Protein AF-A0A2I0N5R0-F1 (afdb_monomer)

Mean predicted aligned error: 13.6 Å

Solvent-accessible surface area (backbone atoms only — not comparable to full-atom values): 13114 Å² total; per-residue (Å²): 136,54,75,65,57,56,53,51,57,36,42,77,71,69,76,55,86,79,87,78,72,86,78,64,74,70,72,50,60,61,58,54,46,52,52,50,52,50,51,50,51,48,46,53,54,60,73,64,60,60,78,65,65,56,51,52,52,53,51,45,54,51,43,62,73,72,68,67,90,77,84,62,69,66,65,53,46,54,54,49,51,48,56,63,46,44,42,56,53,52,48,52,50,51,49,53,52,47,53,75,78,37,59,76,81,46,42,60,46,50,52,49,50,45,50,46,33,70,73,33,63,64,12,68,61,52,66,77,56,41,51,82,61,74,43,53,72,67,60,51,40,53,43,50,44,49,50,37,47,41,40,19,52,40,47,54,69,39,43,72,58,51,52,64,36,76,77,56,13,54,54,49,52,52,49,25,52,55,41,47,55,52,37,67,76,39,60,71,55,57,73,41,46,60,60,48,33,17,55,57,22,29,46,85,51,72,23,58,37,27,47,56,35,34,49,49,31,50,40,68,62,46,52,60,62,62,28,43,49,26,34,48,52,8,36,62,7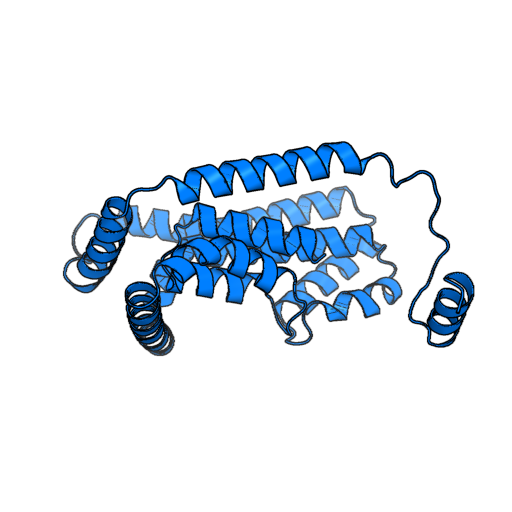6,46,96

Foldseek 3Di:
DDPVVVVVVCVVVVNDDDDDDPPPVPPCPVVVVVLVVVVVVVLVVVVPDDPVVLVVLVVVVVCLVPPNPDDDPPVVVVVLVCLLCVLVVVVVVVLVVCCVVDDVQVSVLLVVLLVCCAPFLQHPCSLVVSVVSVDDNVSNLVSLLSSLLSLLSNCLSCVSVQLVPVPRVVVLVVLLVVLVVVCVVPVVVLSCLLVVLLQQLLDRRGHSSSNVSSSSCVSNPHHSVSSSSSNSNSSNNND

Secondary structure (DSSP, 8-state):
--HHHHHHHHHHTT-------TTSTTSHHHHHHHHHHHHHHHHHHHHT--HHHHHHHHHHHHHHHHS-S-S-HHHHHHHHHHHHHHHHHHHHHHHHHHHHHS-HHHHHHHHHHHHHHHH-TTGGGHHHHGGGGT--HHHHHHHHHHHHHHHHHHHHHHHHHHHHSHHHHHHHHHHHHHHHHHHHH-HHHHHHHHHHHHHHHHS--SS-HHHHHHHHHHHTT--HHHHHHHHHHHHHHT-

Structure (mmCIF, N/CA/C/O backbone):
data_AF-A0A2I0N5R0-F1
#
_entry.id   AF-A0A2I0N5R0-F1
#
loop_
_atom_site.group_PDB
_atom_site.id
_atom_site.type_symbol
_atom_site.label_atom_id
_atom_site.label_alt_id
_atom_site.label_comp_id
_atom_site.label_asym_id
_atom_site.label_entity_id
_atom_site.label_seq_id
_atom_site.pdbx_PDB_ins_code
_atom_site.Cartn_x
_atom_site.Cartn_y
_atom_site.Cartn_z
_atom_site.occupancy
_atom_site.B_iso_or_equiv
_atom_site.auth_seq_id
_atom_site.auth_comp_id
_atom_site.auth_asym_id
_atom_site.auth_atom_id
_atom_site.pdbx_PDB_model_num
ATOM 1 N N . MET A 1 1 ? 30.026 27.612 4.209 1.00 46.75 1 MET A N 1
ATOM 2 C CA . MET A 1 1 ? 30.044 26.365 3.418 1.00 46.75 1 MET A CA 1
ATOM 3 C C . MET A 1 1 ? 29.019 26.528 2.311 1.00 46.75 1 MET A C 1
ATOM 5 O O . MET A 1 1 ? 27.846 26.703 2.617 1.00 46.75 1 MET A O 1
ATOM 9 N N . SER A 1 2 ? 29.471 26.662 1.066 1.00 44.62 2 SER A N 1
ATOM 10 C CA . SER A 1 2 ? 28.615 26.980 -0.080 1.00 44.62 2 SER A CA 1
ATOM 11 C C . SER A 1 2 ? 27.871 25.728 -0.546 1.00 44.62 2 SER A C 1
ATOM 13 O O . SER A 1 2 ? 28.387 24.620 -0.432 1.00 44.62 2 SER A O 1
ATOM 15 N N . VAL A 1 3 ? 26.673 25.885 -1.114 1.00 47.25 3 VAL A N 1
ATOM 16 C CA . VAL A 1 3 ? 25.871 24.778 -1.684 1.00 47.25 3 VAL A CA 1
ATOM 17 C C . VAL A 1 3 ? 26.681 23.957 -2.702 1.00 47.25 3 VAL A C 1
ATOM 19 O O . VAL A 1 3 ? 26.500 22.747 -2.824 1.00 47.25 3 VAL A O 1
ATOM 22 N N . LYS A 1 4 ? 27.641 24.599 -3.379 1.00 51.53 4 LYS A N 1
ATOM 23 C CA . LYS A 1 4 ? 28.563 23.952 -4.322 1.00 51.53 4 LYS A CA 1
ATOM 24 C C . LYS A 1 4 ? 29.555 23.003 -3.637 1.00 51.53 4 LYS A C 1
ATOM 26 O O . LYS A 1 4 ? 29.856 21.954 -4.196 1.00 51.53 4 LYS A O 1
ATOM 31 N N . ASP A 1 5 ? 29.984 23.319 -2.418 1.00 47.84 5 ASP A N 1
ATOM 32 C CA . ASP A 1 5 ? 30.935 22.503 -1.652 1.00 47.84 5 ASP A CA 1
ATOM 33 C C . ASP A 1 5 ? 30.258 21.223 -1.141 1.00 47.84 5 ASP A C 1
ATOM 35 O O . ASP A 1 5 ? 30.839 20.141 -1.171 1.00 47.84 5 ASP A O 1
ATOM 39 N N . VAL A 1 6 ? 28.984 21.334 -0.744 1.00 51.38 6 VAL A N 1
ATOM 40 C CA . VAL A 1 6 ? 28.149 20.192 -0.337 1.00 51.38 6 VAL A CA 1
ATOM 41 C C . VAL A 1 6 ? 27.839 19.293 -1.537 1.00 51.38 6 VAL A C 1
ATOM 43 O O . VAL A 1 6 ? 27.939 18.074 -1.437 1.00 51.38 6 VAL A O 1
ATOM 46 N N . SER A 1 7 ? 27.530 19.883 -2.696 1.00 44.69 7 SER A N 1
ATOM 47 C CA . SER A 1 7 ? 27.287 19.135 -3.936 1.00 44.69 7 SER A CA 1
ATOM 48 C C . SER A 1 7 ? 28.525 18.362 -4.408 1.00 44.69 7 SER A C 1
ATOM 50 O O . SER A 1 7 ? 28.392 17.226 -4.857 1.00 44.69 7 SER A O 1
ATOM 52 N N . ALA A 1 8 ? 29.721 18.946 -4.293 1.00 51.84 8 ALA A N 1
ATOM 53 C CA . ALA A 1 8 ? 30.974 18.293 -4.670 1.00 51.84 8 ALA A CA 1
ATOM 54 C C . ALA A 1 8 ? 31.349 17.150 -3.707 1.00 51.84 8 ALA A C 1
ATOM 56 O O . ALA A 1 8 ? 31.806 16.094 -4.144 1.00 51.84 8 ALA A O 1
ATOM 57 N N . ALA A 1 9 ? 31.090 17.324 -2.407 1.00 53.59 9 ALA A N 1
ATOM 58 C CA . ALA A 1 9 ? 31.295 16.284 -1.398 1.00 53.59 9 ALA A CA 1
ATOM 59 C C . ALA A 1 9 ? 30.323 15.098 -1.550 1.00 53.59 9 ALA A C 1
ATOM 61 O O . ALA A 1 9 ? 30.673 13.963 -1.245 1.00 53.59 9 ALA A O 1
ATOM 62 N N . LEU A 1 10 ? 29.107 15.335 -2.047 1.00 43.66 10 LEU A N 1
ATOM 63 C CA . LEU A 1 10 ? 28.133 14.273 -2.316 1.00 43.66 10 LEU A CA 1
ATOM 64 C C . LEU A 1 10 ? 28.435 13.513 -3.619 1.00 43.66 10 LEU A C 1
ATOM 66 O O . LEU A 1 10 ? 28.165 12.314 -3.707 1.00 43.66 10 LEU A O 1
ATOM 70 N N . GLN A 1 11 ? 29.050 14.172 -4.606 1.00 56.62 11 GLN A N 1
ATOM 71 C CA . GLN A 1 11 ? 29.525 13.525 -5.835 1.00 56.62 11 GLN A CA 1
ATOM 72 C C . GLN A 1 11 ? 30.730 12.607 -5.588 1.00 56.62 11 GLN A C 1
ATOM 74 O O . GLN A 1 11 ? 30.793 11.526 -6.169 1.00 56.62 11 GLN A O 1
ATOM 79 N N . SER A 1 12 ? 31.654 12.978 -4.693 1.00 47.16 12 SER A N 1
ATOM 80 C CA . SER A 1 12 ? 32.839 12.156 -4.389 1.00 47.16 12 SER A CA 1
ATOM 81 C C . SER A 1 12 ? 32.522 10.865 -3.623 1.00 47.16 12 SER A C 1
ATOM 83 O O . SER A 1 12 ? 33.303 9.918 -3.672 1.00 47.16 12 SER A O 1
ATOM 85 N N . VAL A 1 13 ? 31.361 10.801 -2.964 1.00 55.53 13 VAL A N 1
ATOM 86 C CA . VAL A 1 13 ? 30.853 9.614 -2.247 1.00 55.53 13 VAL A CA 1
ATOM 87 C C . VAL A 1 13 ? 29.894 8.787 -3.128 1.00 55.53 13 VAL A C 1
ATOM 89 O O . VAL A 1 13 ? 29.333 7.790 -2.686 1.00 55.53 13 VAL A O 1
ATOM 92 N N . GLY A 1 14 ? 29.709 9.168 -4.400 1.00 37.62 14 GLY A N 1
ATOM 93 C CA . GLY A 1 14 ? 28.867 8.436 -5.354 1.00 37.62 14 GLY A CA 1
ATOM 94 C C . GLY A 1 14 ? 27.359 8.564 -5.103 1.00 37.62 14 GLY A C 1
ATOM 95 O O . GLY A 1 14 ? 26.588 7.768 -5.631 1.00 37.62 14 GLY A O 1
ATOM 96 N N . LEU A 1 15 ? 26.923 9.557 -4.315 1.00 42.09 15 LEU A N 1
ATOM 97 C CA . LEU A 1 15 ? 25.515 9.755 -3.941 1.00 42.09 15 LEU A CA 1
ATOM 98 C C . LEU A 1 15 ? 24.698 10.563 -4.965 1.00 42.09 15 LEU A C 1
ATOM 100 O O . LEU A 1 15 ? 23.486 10.682 -4.806 1.00 42.09 15 LEU A O 1
ATOM 104 N N . LEU A 1 16 ? 25.319 11.094 -6.023 1.00 34.62 16 LEU A N 1
ATOM 105 C CA . LEU A 1 16 ? 24.621 11.777 -7.117 1.00 34.62 16 LEU A CA 1
ATOM 106 C C . LEU A 1 16 ? 25.262 11.449 -8.474 1.00 34.62 16 LEU A C 1
ATOM 108 O O . LEU A 1 16 ? 26.344 11.966 -8.764 1.00 34.62 16 LEU A O 1
ATOM 112 N N . PRO A 1 17 ? 24.603 10.674 -9.353 1.00 42.06 17 PRO A N 1
ATOM 113 C CA . PRO A 1 17 ? 24.862 10.763 -10.773 1.00 42.06 17 PRO A CA 1
ATOM 114 C C . PRO A 1 17 ? 23.957 11.853 -11.371 1.00 42.06 17 PRO A C 1
ATOM 116 O O . PRO A 1 17 ? 22.761 11.908 -11.103 1.00 42.06 17 PRO A O 1
ATOM 119 N N . PHE A 1 18 ? 24.540 12.656 -12.257 1.00 42.84 18 PHE A N 1
ATOM 120 C CA . PHE A 1 18 ? 23.881 13.464 -13.289 1.00 42.84 18 PHE A CA 1
ATOM 121 C C . PHE A 1 18 ? 23.555 14.950 -13.043 1.00 42.84 18 PHE A C 1
ATOM 123 O O . PHE A 1 18 ? 22.913 15.365 -12.081 1.00 42.84 18 PHE A O 1
ATOM 130 N N . HIS A 1 19 ? 23.980 15.738 -14.039 1.00 42.50 19 HIS A N 1
ATOM 131 C CA . HIS A 1 19 ? 23.547 17.097 -14.344 1.00 42.50 19 HIS A CA 1
ATOM 132 C C . HIS A 1 19 ? 22.030 17.124 -14.579 1.00 42.50 19 HIS A C 1
ATOM 134 O O . HIS A 1 19 ? 21.540 16.550 -15.548 1.00 42.50 19 HIS A O 1
ATOM 140 N N . ALA A 1 20 ? 21.290 17.819 -13.718 1.00 36.34 20 ALA A N 1
ATOM 141 C CA . ALA A 1 20 ? 19.894 18.146 -13.975 1.00 36.34 20 ALA A CA 1
ATOM 142 C C . ALA A 1 20 ? 19.801 19.173 -15.118 1.00 36.34 20 ALA A C 1
ATOM 144 O O . ALA A 1 20 ? 20.361 20.268 -15.017 1.00 36.34 20 ALA A O 1
ATOM 145 N N . GLU A 1 21 ? 19.089 18.836 -16.197 1.00 35.25 21 GLU A N 1
ATOM 146 C CA . GLU A 1 21 ? 18.687 19.819 -17.204 1.00 35.25 21 GLU A CA 1
ATOM 147 C C . GLU A 1 21 ? 17.733 20.856 -16.573 1.00 35.25 21 GLU A C 1
ATOM 149 O O . GLU A 1 21 ? 16.712 20.483 -15.985 1.00 35.25 21 GLU A O 1
ATOM 154 N N . PRO A 1 22 ? 18.013 22.165 -16.705 1.00 42.44 22 PRO A N 1
ATOM 155 C CA . PRO A 1 22 ? 17.289 23.224 -15.995 1.00 42.44 22 PRO A CA 1
ATOM 156 C C . PRO A 1 22 ? 15.850 23.474 -16.488 1.00 42.44 22 PRO A C 1
ATOM 158 O O . PRO A 1 22 ? 15.124 24.256 -15.874 1.00 42.44 22 PRO A O 1
ATOM 161 N N . ASN A 1 23 ? 15.399 22.810 -17.558 1.00 40.25 23 ASN A N 1
ATOM 162 C CA . ASN A 1 23 ? 14.129 23.130 -18.223 1.00 40.25 23 ASN A CA 1
ATOM 163 C C . ASN A 1 23 ? 12.927 22.266 -17.792 1.00 40.25 23 ASN A C 1
ATOM 165 O O . ASN A 1 23 ? 11.802 22.550 -18.195 1.00 40.25 23 ASN A O 1
ATOM 169 N N . VAL A 1 24 ? 13.112 21.245 -16.947 1.00 43.91 24 VAL A N 1
ATOM 170 C CA . VAL A 1 24 ? 12.033 20.286 -16.606 1.00 43.91 24 VAL A CA 1
ATOM 171 C C . VAL A 1 24 ? 11.286 20.655 -15.310 1.00 43.91 24 VAL A C 1
ATOM 173 O O . VAL A 1 24 ? 10.188 20.162 -15.046 1.00 43.91 24 VAL A O 1
ATOM 176 N N . ALA A 1 25 ? 11.814 21.609 -14.534 1.00 38.47 25 ALA A N 1
ATOM 177 C CA . ALA A 1 25 ? 11.209 22.088 -13.285 1.00 38.47 25 ALA A CA 1
ATOM 178 C C . ALA A 1 25 ? 9.850 22.803 -13.469 1.00 38.47 25 ALA A C 1
ATOM 180 O O . ALA A 1 25 ? 9.108 22.979 -12.504 1.00 38.47 25 ALA A O 1
ATOM 181 N N . TYR A 1 26 ? 9.488 23.189 -14.696 1.00 39.25 26 TYR A N 1
ATOM 182 C CA . TYR A 1 26 ? 8.299 24.006 -14.956 1.00 39.25 26 TYR A CA 1
ATOM 183 C C . TYR A 1 26 ? 7.024 23.210 -15.275 1.00 39.25 26 TYR A C 1
ATOM 185 O O . TYR A 1 26 ? 5.932 23.770 -15.186 1.00 39.25 26 TYR A O 1
ATOM 193 N N . PHE A 1 27 ? 7.114 21.911 -15.588 1.00 38.53 27 PHE A N 1
ATOM 194 C CA . PHE A 1 27 ? 5.936 21.141 -16.020 1.00 38.53 27 PHE A CA 1
ATOM 195 C C . PHE A 1 27 ? 5.085 20.594 -14.856 1.00 38.53 27 PHE A C 1
ATOM 197 O O . PHE A 1 27 ? 3.875 20.432 -14.995 1.00 38.53 27 PHE A O 1
ATOM 204 N N . TRP A 1 28 ? 5.681 20.369 -13.678 1.00 36.44 28 TRP A N 1
ATOM 205 C CA . TRP A 1 28 ? 5.004 19.749 -12.524 1.00 36.44 28 TRP A CA 1
ATOM 206 C C . TRP A 1 28 ? 4.488 20.735 -11.466 1.00 36.44 28 TRP A C 1
ATOM 208 O O . TRP A 1 28 ? 3.705 20.348 -10.597 1.00 36.44 28 TRP A O 1
ATOM 218 N N . TRP A 1 29 ? 4.838 22.021 -11.559 1.00 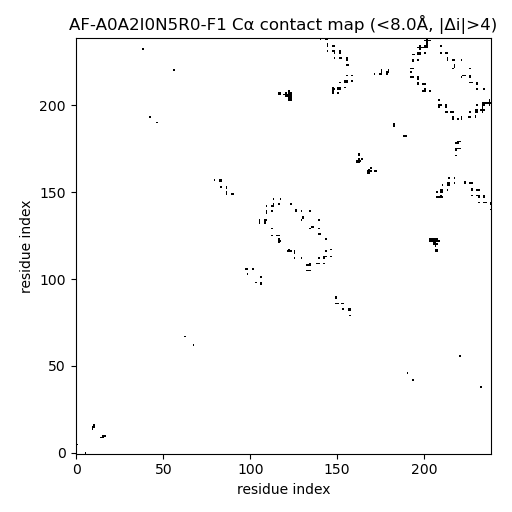38.16 29 TRP A N 1
ATOM 219 C CA . TRP A 1 29 ? 4.312 23.056 -10.660 1.00 38.16 29 TRP A CA 1
ATOM 220 C C . TRP A 1 29 ? 2.770 23.187 -10.667 1.00 38.16 29 TRP A C 1
ATOM 222 O O . TRP A 1 29 ? 2.193 23.363 -9.590 1.00 38.16 29 TRP A O 1
ATOM 232 N N . PRO A 1 30 ? 2.058 23.056 -11.810 1.00 39.81 30 PRO A N 1
ATOM 233 C CA . PRO A 1 30 ? 0.599 23.132 -11.828 1.00 39.81 30 PRO A CA 1
ATOM 234 C C . PRO A 1 30 ? -0.072 21.834 -11.352 1.00 39.81 30 PRO A C 1
ATOM 236 O O . PRO A 1 30 ? -0.995 21.896 -10.544 1.00 39.81 30 PRO A O 1
ATOM 239 N N . LEU A 1 31 ? 0.400 20.658 -11.787 1.00 39.62 31 LEU A N 1
ATOM 240 C CA . LEU A 1 31 ? -0.205 19.360 -11.439 1.00 39.62 31 LEU A CA 1
ATOM 241 C C . LEU A 1 31 ? 0.035 18.974 -9.974 1.00 39.62 31 LEU A C 1
ATOM 243 O O . LEU A 1 31 ? -0.892 18.521 -9.302 1.00 39.62 31 LEU A O 1
ATOM 247 N N . GLY A 1 32 ? 1.236 19.240 -9.448 1.00 38.69 32 GLY A N 1
ATOM 248 C CA . GLY A 1 32 ? 1.547 19.069 -8.029 1.00 38.69 32 GLY A CA 1
ATOM 249 C C . GLY A 1 32 ? 0.725 20.004 -7.140 1.00 38.69 32 GLY A C 1
ATOM 250 O O . GLY A 1 32 ? 0.255 19.585 -6.087 1.00 38.69 32 GLY A O 1
ATOM 251 N N . ARG A 1 33 ? 0.451 21.241 -7.588 1.00 39.41 33 ARG A N 1
ATOM 252 C CA . ARG A 1 33 ? -0.472 22.156 -6.898 1.00 39.41 33 ARG A CA 1
ATOM 253 C C . ARG A 1 33 ? -1.909 21.656 -6.947 1.00 39.41 33 ARG A C 1
ATOM 255 O O . ARG A 1 33 ? -2.547 21.640 -5.906 1.00 39.41 33 ARG A O 1
ATOM 262 N N . ILE A 1 34 ? -2.422 21.233 -8.101 1.00 43.94 34 ILE A N 1
ATOM 263 C CA . ILE A 1 34 ? -3.797 20.721 -8.214 1.00 43.94 34 ILE A CA 1
ATOM 264 C C . ILE A 1 34 ? -3.984 19.512 -7.291 1.00 43.94 34 ILE A C 1
ATOM 266 O O . ILE A 1 34 ? -4.934 19.483 -6.517 1.00 43.94 34 ILE A O 1
ATOM 270 N N . LEU A 1 35 ? -3.042 18.566 -7.277 1.00 39.34 35 LEU A N 1
ATOM 271 C CA . LEU A 1 35 ? -3.108 17.402 -6.392 1.00 39.34 35 LEU A CA 1
ATOM 272 C C . LEU A 1 35 ? -2.924 17.767 -4.915 1.00 39.34 35 LEU A C 1
ATOM 274 O O . LEU A 1 35 ? -3.696 17.293 -4.088 1.00 39.34 35 LEU A O 1
ATOM 278 N N . PHE A 1 36 ? -2.006 18.675 -4.580 1.00 37.75 36 PHE A N 1
ATOM 279 C CA . PHE A 1 36 ? -1.859 19.202 -3.222 1.00 37.75 36 PHE A CA 1
ATOM 280 C C . PHE A 1 36 ? -3.140 19.897 -2.741 1.00 37.75 36 PHE A C 1
ATOM 282 O O . PHE A 1 36 ? -3.599 19.611 -1.643 1.00 37.75 36 PHE A O 1
ATOM 289 N N . TRP A 1 37 ? -3.777 20.732 -3.570 1.00 34.81 37 TRP A N 1
ATOM 290 C CA . TRP A 1 37 ? -5.042 21.406 -3.258 1.00 34.81 37 TRP A CA 1
ATOM 291 C C . TRP A 1 37 ? -6.234 20.443 -3.218 1.00 34.81 37 TRP A C 1
ATOM 293 O O . TRP A 1 37 ? -7.107 20.614 -2.373 1.00 34.81 37 TRP A O 1
ATOM 303 N N . THR A 1 38 ? -6.266 19.397 -4.051 1.00 45.47 38 THR A N 1
ATOM 304 C CA . THR A 1 38 ? -7.288 18.337 -3.947 1.00 45.47 38 THR A CA 1
ATOM 305 C C . THR A 1 38 ? -7.089 17.481 -2.700 1.00 45.47 38 THR A C 1
ATOM 307 O O . THR A 1 38 ? -8.071 17.186 -2.032 1.00 45.47 38 THR A O 1
ATOM 310 N N . ALA A 1 39 ? -5.849 17.167 -2.311 1.00 38.81 39 ALA A N 1
ATOM 311 C CA . ALA A 1 39 ? -5.520 16.496 -1.056 1.00 38.81 39 ALA A CA 1
ATOM 312 C C . ALA A 1 39 ? -5.854 17.375 0.157 1.00 38.81 39 ALA A C 1
ATOM 314 O O . ALA A 1 39 ? -6.372 16.867 1.145 1.00 38.81 39 ALA A O 1
ATOM 315 N N . LEU A 1 40 ? -5.641 18.693 0.074 1.00 42.72 40 LEU A N 1
ATOM 316 C CA . LEU A 1 40 ? -6.024 19.658 1.110 1.00 42.72 40 LEU A CA 1
ATOM 317 C C . LE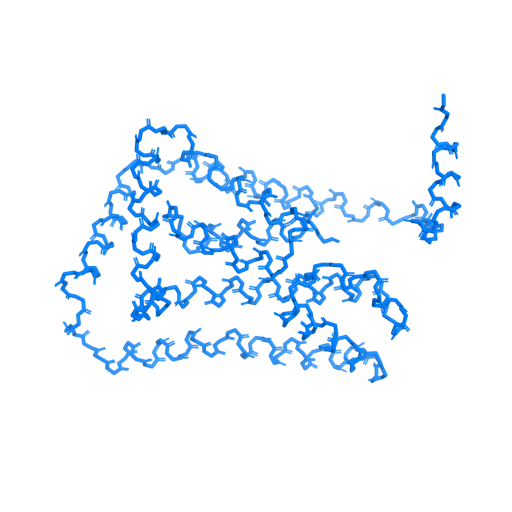U A 1 40 ? -7.550 19.834 1.194 1.00 42.72 40 LEU A C 1
ATOM 319 O O . LEU A 1 40 ? -8.096 19.933 2.291 1.00 42.72 40 LEU A O 1
ATOM 323 N N . GLY A 1 41 ? -8.246 19.802 0.055 1.00 43.34 41 GLY A N 1
ATOM 324 C CA . GLY A 1 41 ? -9.707 19.784 -0.030 1.00 43.34 41 GLY A CA 1
ATOM 325 C C . GLY A 1 41 ? -10.316 18.482 0.499 1.00 43.34 41 GLY A C 1
ATOM 326 O O . GLY A 1 41 ? -11.325 18.515 1.198 1.00 43.34 41 GLY A O 1
ATOM 327 N N . PHE A 1 42 ? -9.670 17.338 0.253 1.00 44.34 42 PHE A N 1
ATOM 328 C CA . PHE A 1 42 ? -10.068 16.0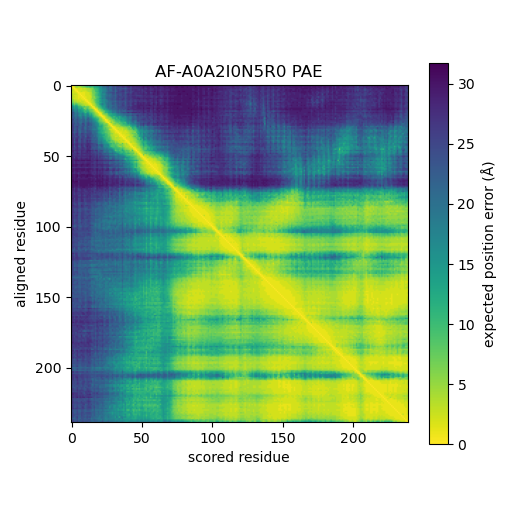41 0.806 1.00 44.34 42 PHE A CA 1
ATOM 329 C C . PHE A 1 42 ? -9.772 15.948 2.301 1.00 44.34 42 PHE A C 1
ATOM 331 O O . PHE A 1 42 ? -10.608 15.462 3.056 1.00 44.34 42 PHE A O 1
ATOM 338 N N . CYS A 1 43 ? -8.631 16.488 2.740 1.00 39.41 43 CYS A N 1
ATOM 339 C CA . CYS A 1 43 ? -8.343 16.754 4.141 1.00 39.41 43 CYS A CA 1
ATOM 340 C C . CYS A 1 43 ? -9.503 17.550 4.740 1.00 39.41 43 CYS A C 1
ATOM 342 O O . CYS A 1 43 ? -10.128 17.062 5.672 1.00 39.41 43 CYS A O 1
ATOM 344 N N . ALA A 1 44 ? -9.861 18.715 4.188 1.00 45.12 44 ALA A N 1
ATOM 345 C CA . ALA A 1 44 ? -10.961 19.546 4.691 1.00 45.12 44 ALA A CA 1
ATOM 346 C C . ALA A 1 44 ? -12.312 18.797 4.730 1.00 45.12 44 ALA A C 1
ATOM 348 O O . ALA A 1 44 ? -13.044 18.904 5.715 1.00 45.12 44 ALA A O 1
ATOM 349 N N . GLY A 1 45 ? -12.606 17.968 3.722 1.00 49.56 45 GLY A N 1
ATOM 350 C CA . GLY A 1 45 ? -13.779 17.089 3.688 1.00 49.56 45 GLY A CA 1
ATOM 351 C C . GLY A 1 45 ? -13.756 15.989 4.760 1.00 49.56 45 GLY A C 1
ATOM 352 O O . GLY A 1 45 ? -14.762 15.768 5.433 1.00 49.56 45 GLY A O 1
ATOM 353 N N . TYR A 1 46 ? -12.611 15.348 5.002 1.00 47.97 46 TYR A N 1
ATOM 354 C CA . TYR A 1 46 ? -12.427 14.363 6.075 1.00 47.97 46 TYR A CA 1
ATOM 355 C C . TYR A 1 46 ? -12.487 15.018 7.467 1.00 47.97 46 TYR A C 1
ATOM 357 O O . TYR A 1 46 ? -13.127 14.491 8.379 1.00 47.97 46 TYR A O 1
ATOM 365 N N . PHE A 1 47 ? -11.905 16.214 7.618 1.00 48.34 47 PHE A N 1
ATOM 366 C CA . PHE A 1 47 ? -11.989 17.050 8.822 1.00 48.34 47 PHE A CA 1
ATOM 367 C C . PHE A 1 47 ? -13.432 17.490 9.132 1.00 48.34 47 PHE A C 1
ATOM 369 O O . PHE A 1 47 ? -13.736 17.749 10.297 1.00 48.34 47 PHE A O 1
ATOM 376 N N . SER A 1 48 ? -14.323 17.528 8.132 1.00 48.31 48 SER A N 1
ATOM 377 C CA . SER A 1 48 ? -15.740 17.891 8.294 1.00 48.31 48 SER A CA 1
ATOM 378 C C . SER A 1 48 ? -16.657 16.733 8.712 1.00 48.31 48 SER A C 1
ATOM 380 O O . SER A 1 48 ? -17.819 16.975 9.040 1.00 48.31 48 SER A O 1
ATOM 382 N N . GLN A 1 49 ? -16.171 15.481 8.738 1.00 52.06 49 GLN A N 1
ATOM 383 C CA . GLN A 1 49 ? -17.032 14.342 9.062 1.00 52.06 49 GLN A CA 1
ATOM 384 C C . GLN A 1 49 ? -17.408 14.300 10.558 1.00 52.06 49 GLN A C 1
ATOM 386 O O . GLN A 1 49 ? -16.523 14.191 11.425 1.00 52.06 49 GLN A O 1
ATOM 391 N N . PRO A 1 50 ? -18.716 14.335 10.879 1.00 50.47 50 PRO A N 1
ATOM 392 C CA . PRO A 1 50 ? -19.187 14.350 12.254 1.00 50.47 50 PRO A CA 1
ATOM 393 C C . PRO A 1 50 ? -18.918 13.011 12.970 1.00 50.47 50 PRO A C 1
ATOM 395 O O . PRO A 1 50 ? -18.748 11.946 12.371 1.00 50.47 50 PRO A O 1
ATOM 398 N N . ALA A 1 51 ? -18.791 13.070 14.300 1.00 54.97 51 ALA A N 1
ATOM 399 C CA . ALA A 1 51 ? -18.355 11.946 15.140 1.00 54.97 51 ALA A CA 1
ATOM 400 C C . ALA A 1 51 ? -19.318 10.731 15.149 1.00 54.97 51 ALA A C 1
ATOM 402 O O . ALA A 1 51 ? -18.972 9.669 15.668 1.00 54.97 51 ALA A O 1
ATOM 403 N N . ASP A 1 52 ? -20.512 10.871 14.578 1.00 51.22 52 ASP A N 1
ATOM 404 C CA . ASP A 1 52 ? -21.569 9.865 14.431 1.00 51.22 52 ASP A CA 1
ATOM 405 C C . ASP A 1 52 ? -21.314 8.869 13.282 1.00 51.22 52 ASP A C 1
ATOM 407 O O . ASP A 1 52 ? -21.661 7.692 13.404 1.00 51.22 52 ASP A O 1
ATOM 411 N N . VAL A 1 53 ? -20.650 9.287 12.197 1.00 58.12 53 VAL A N 1
ATOM 412 C CA . VAL A 1 53 ? -20.269 8.399 11.077 1.00 58.12 53 VAL A CA 1
ATOM 413 C C . VAL A 1 53 ? -19.265 7.338 11.550 1.00 58.12 53 VAL A C 1
ATOM 415 O O . VAL A 1 53 ? -19.354 6.166 11.180 1.00 58.12 53 VAL A O 1
ATOM 418 N N . ARG A 1 54 ? -18.376 7.712 12.478 1.00 53.91 54 ARG A N 1
ATOM 419 C CA . ARG A 1 54 ? -17.397 6.806 13.101 1.00 53.91 54 ARG A CA 1
ATOM 420 C C . ARG A 1 54 ? -18.034 5.808 14.072 1.00 53.91 54 ARG A C 1
ATOM 422 O O . ARG A 1 54 ? -17.630 4.647 14.106 1.00 53.91 54 ARG A O 1
ATOM 429 N N . LYS A 1 55 ? -19.087 6.204 14.804 1.00 52.84 55 LYS A N 1
ATOM 430 C CA . LYS A 1 55 ? -19.880 5.262 15.621 1.00 52.84 55 LYS A CA 1
ATOM 431 C C . LYS A 1 55 ? -20.517 4.169 14.759 1.00 52.84 55 LYS A C 1
ATOM 433 O O . LYS A 1 55 ? -20.479 3.007 15.153 1.00 52.84 55 LYS A O 1
ATOM 438 N N . ARG A 1 56 ? -21.002 4.514 13.558 1.00 55.66 56 ARG A N 1
ATOM 439 C CA . ARG A 1 56 ? -21.553 3.546 12.592 1.00 55.66 56 ARG A CA 1
ATOM 440 C C . ARG A 1 56 ? -20.507 2.566 12.056 1.00 55.66 56 ARG A C 1
ATOM 442 O O . ARG A 1 56 ? -20.844 1.413 11.817 1.00 55.66 56 ARG A O 1
ATOM 449 N N . GLN A 1 57 ? -19.241 2.966 11.918 1.00 56.28 57 GLN A N 1
ATOM 450 C CA . GLN A 1 57 ? -18.155 2.040 11.557 1.00 56.28 57 GLN A CA 1
ATOM 451 C C . GLN A 1 57 ? -17.805 1.065 12.691 1.00 56.28 57 GLN A C 1
ATOM 453 O O . GLN A 1 57 ? -17.528 -0.102 12.428 1.00 56.28 57 GLN A O 1
ATOM 458 N N . ILE A 1 58 ? -17.866 1.509 13.950 1.00 51.38 58 ILE A N 1
ATOM 459 C CA . ILE A 1 58 ? -17.679 0.644 15.129 1.00 51.38 58 ILE A CA 1
ATOM 460 C C . ILE A 1 58 ? -18.841 -0.348 15.258 1.00 51.38 58 ILE A C 1
ATOM 462 O O . ILE A 1 58 ? -18.634 -1.528 15.537 1.00 51.38 58 ILE A O 1
ATOM 466 N N . GLU A 1 59 ? -20.068 0.111 15.019 1.00 55.84 59 GLU A N 1
ATOM 467 C CA . GLU A 1 59 ? -21.247 -0.750 14.933 1.00 55.84 59 GLU A CA 1
ATOM 468 C C . GLU A 1 59 ? -21.157 -1.733 13.767 1.00 55.84 59 GLU A C 1
ATOM 470 O O . GLU A 1 59 ? -21.525 -2.894 13.924 1.00 55.84 59 GLU A O 1
ATOM 475 N N . TRP A 1 60 ? -20.625 -1.300 12.621 1.00 57.81 60 TRP A N 1
ATOM 476 C CA . TRP A 1 60 ? -20.341 -2.169 11.484 1.00 57.81 60 TRP A CA 1
ATOM 477 C C . TRP A 1 60 ? -19.325 -3.246 11.866 1.00 57.81 60 TRP A C 1
ATOM 479 O O . TRP A 1 60 ? -19.643 -4.416 11.705 1.00 57.81 60 TRP A O 1
ATOM 489 N N . LEU A 1 61 ? -18.190 -2.891 12.483 1.00 54.94 61 LEU A N 1
ATOM 490 C CA . LEU A 1 61 ? -17.196 -3.856 12.970 1.00 54.94 61 LEU A CA 1
ATOM 491 C C . LEU A 1 61 ? -17.814 -4.857 13.955 1.00 54.94 61 LEU A C 1
ATOM 493 O O . LEU A 1 61 ? -17.618 -6.056 13.796 1.00 54.94 61 LEU A O 1
ATOM 497 N N . LYS A 1 62 ? -18.623 -4.395 14.920 1.00 52.25 62 LYS A N 1
ATOM 498 C CA . LYS A 1 62 ? -19.350 -5.272 15.857 1.00 52.25 62 LYS A CA 1
ATOM 499 C C . LYS A 1 62 ? -20.377 -6.170 15.154 1.00 52.25 62 LYS A C 1
ATOM 501 O O . LYS A 1 62 ? -20.519 -7.330 15.533 1.00 52.25 62 LYS A O 1
ATOM 506 N N . ARG A 1 63 ? -21.072 -5.673 14.123 1.00 50.03 63 ARG A N 1
ATOM 507 C CA . ARG A 1 63 ? -22.006 -6.466 13.303 1.00 50.03 63 ARG A CA 1
ATOM 508 C C . ARG A 1 63 ? -21.283 -7.535 12.486 1.00 50.03 63 ARG A C 1
ATOM 510 O O . ARG A 1 63 ? -21.806 -8.644 12.387 1.00 50.03 63 ARG A O 1
ATOM 517 N N . THR A 1 64 ? -20.088 -7.249 11.966 1.00 52.00 64 THR A N 1
ATOM 518 C CA . THR A 1 64 ? -19.242 -8.251 11.299 1.00 52.00 64 THR A CA 1
ATOM 519 C C . THR A 1 64 ? -18.766 -9.329 12.280 1.00 52.00 64 THR A C 1
ATOM 521 O O . THR A 1 64 ? -18.645 -10.483 11.884 1.00 52.00 64 THR A O 1
ATOM 524 N N . THR A 1 65 ? -18.568 -8.986 13.561 1.00 49.91 65 THR A N 1
ATOM 525 C CA . THR A 1 65 ? -18.162 -9.923 14.628 1.00 49.91 65 THR A CA 1
ATOM 526 C C . THR A 1 65 ? -19.286 -10.850 15.108 1.00 49.91 65 THR A C 1
ATOM 528 O O . THR A 1 65 ? -18.989 -11.962 15.531 1.00 49.91 65 THR A O 1
ATOM 531 N N . VAL A 1 66 ? -20.558 -10.421 15.078 1.00 45.31 66 VAL A N 1
ATOM 532 C CA . VAL A 1 66 ? -21.642 -11.139 15.787 1.00 45.31 66 VAL A CA 1
ATOM 533 C C . VAL A 1 66 ? -22.678 -11.804 14.869 1.00 45.31 66 VAL A C 1
ATOM 535 O O . VAL A 1 66 ? -23.176 -12.858 15.235 1.00 45.31 66 VAL A O 1
ATOM 538 N N . ASN A 1 67 ? -22.995 -11.274 13.677 1.00 42.75 67 ASN A N 1
ATOM 539 C CA . ASN A 1 67 ? -24.157 -11.762 12.897 1.00 42.75 67 ASN A CA 1
ATOM 540 C C . ASN A 1 67 ? -23.927 -11.907 11.374 1.00 42.75 67 ASN A C 1
ATOM 542 O O . ASN A 1 67 ? -24.874 -11.943 10.593 1.00 42.75 67 ASN A O 1
ATOM 546 N N . GLY A 1 68 ? -22.680 -11.976 10.907 1.00 45.72 68 GLY A N 1
ATOM 547 C CA . GLY A 1 68 ? -22.352 -11.739 9.494 1.00 45.72 68 GLY A CA 1
ATOM 548 C C . GLY A 1 68 ? -22.365 -12.916 8.507 1.00 45.72 68 GLY A C 1
ATOM 549 O O . GLY A 1 68 ? -22.000 -12.686 7.356 1.00 45.72 68 GLY A O 1
ATOM 550 N N . ILE A 1 69 ? -22.745 -14.145 8.884 1.00 52.22 69 ILE A N 1
ATOM 551 C CA . ILE A 1 69 ? -22.671 -15.327 7.988 1.00 52.22 69 ILE A CA 1
ATOM 552 C C . ILE A 1 69 ? -24.056 -15.937 7.733 1.00 52.22 69 ILE A C 1
ATOM 554 O O . ILE A 1 69 ? -24.249 -17.141 7.847 1.00 52.22 69 ILE A O 1
ATOM 558 N N . ARG A 1 70 ? -25.063 -15.133 7.384 1.00 52.72 70 ARG A N 1
ATOM 559 C CA . ARG A 1 70 ? -26.304 -15.674 6.806 1.00 52.72 70 ARG A CA 1
ATOM 560 C C . ARG A 1 70 ? -27.079 -14.585 6.075 1.00 52.72 70 ARG A C 1
ATOM 562 O O . ARG A 1 70 ? -27.804 -13.832 6.697 1.00 52.72 70 ARG A O 1
ATOM 569 N N . ASP A 1 71 ? -26.781 -14.421 4.785 1.00 51.72 71 ASP A N 1
ATOM 570 C CA . ASP A 1 71 ? -27.775 -14.211 3.715 1.00 51.72 71 ASP A CA 1
ATOM 571 C C . ASP A 1 71 ? -27.093 -13.722 2.427 1.00 51.72 71 ASP A C 1
ATOM 573 O O . ASP A 1 71 ? -26.333 -12.746 2.428 1.00 51.72 71 ASP A O 1
ATOM 577 N N . SER A 1 72 ? -27.359 -14.440 1.324 1.00 53.66 72 SER A N 1
ATOM 578 C CA . SER A 1 72 ? -26.763 -14.377 -0.034 1.00 53.66 72 SER A CA 1
ATOM 579 C C . SER A 1 72 ? -25.288 -14.819 -0.181 1.00 53.66 72 SER A C 1
ATOM 581 O O . SER A 1 72 ? -24.446 -14.095 -0.711 1.00 53.66 72 SER A O 1
ATOM 583 N N . GLN A 1 73 ? -24.970 -16.046 0.251 1.00 58.28 73 GLN A N 1
ATOM 584 C CA . GLN A 1 73 ? -23.625 -16.654 0.166 1.00 58.28 73 GLN A CA 1
ATOM 585 C C . GLN A 1 73 ? -23.012 -16.627 -1.253 1.00 58.28 73 GLN A C 1
ATOM 587 O O . GLN A 1 73 ? -21.867 -16.216 -1.412 1.00 58.28 73 GLN A O 1
ATOM 592 N N . HIS A 1 74 ? -23.766 -16.977 -2.302 1.00 54.91 74 HIS A N 1
ATOM 593 C CA . HIS A 1 74 ? -23.202 -17.099 -3.656 1.00 54.91 74 HIS A CA 1
ATOM 594 C C . HIS A 1 74 ? -22.868 -15.756 -4.326 1.00 54.91 74 HIS A C 1
ATOM 596 O O . HIS A 1 74 ? -21.785 -15.609 -4.884 1.00 54.91 74 HIS A O 1
ATOM 602 N N . ILE A 1 75 ? -23.746 -14.748 -4.252 1.00 61.94 75 ILE A N 1
ATOM 603 C CA . ILE A 1 75 ? -23.496 -13.431 -4.876 1.00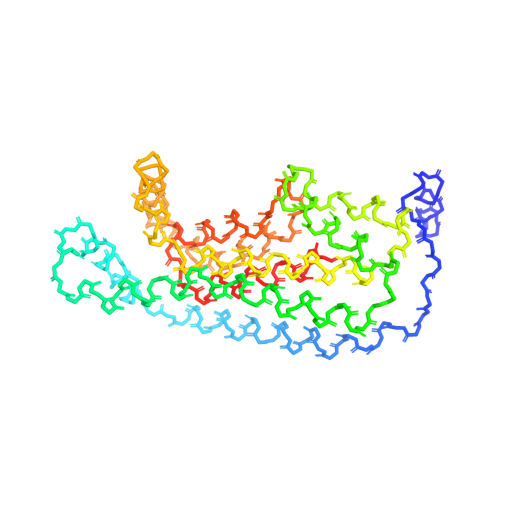 61.94 75 ILE A CA 1
ATOM 604 C C . ILE A 1 75 ? -22.343 -12.714 -4.160 1.00 61.94 75 ILE A C 1
ATOM 606 O O . ILE A 1 75 ? -21.462 -12.145 -4.804 1.00 61.94 75 ILE A O 1
ATOM 610 N N . LYS A 1 76 ? -22.297 -12.793 -2.824 1.00 67.62 76 LYS A N 1
ATOM 611 C CA . LYS A 1 76 ? -21.196 -12.231 -2.030 1.00 67.62 76 LYS A CA 1
ATOM 612 C C . LYS A 1 76 ? -19.872 -12.944 -2.303 1.00 67.62 76 LYS A C 1
ATOM 614 O O . LYS A 1 76 ? -18.848 -12.268 -2.364 1.00 67.62 76 LYS A O 1
ATOM 619 N N . PHE A 1 77 ? -19.896 -14.261 -2.519 1.00 71.94 77 PHE A N 1
ATOM 620 C CA . PHE A 1 77 ? -18.716 -15.029 -2.906 1.00 71.94 77 PHE A CA 1
ATOM 621 C C . PHE A 1 77 ? -18.155 -14.561 -4.251 1.00 71.94 77 PHE A C 1
ATOM 623 O O . PHE A 1 77 ? -16.990 -14.185 -4.309 1.00 71.94 77 PHE A O 1
ATOM 630 N N . TRP A 1 78 ? -18.977 -14.483 -5.304 1.00 71.00 78 TRP A N 1
ATOM 631 C CA . TRP A 1 78 ? -18.523 -14.028 -6.626 1.00 71.00 78 TRP A CA 1
ATOM 632 C C . TRP A 1 78 ? -18.037 -12.576 -6.625 1.00 71.00 78 TRP A C 1
ATOM 634 O O . TRP A 1 78 ? -17.026 -12.270 -7.249 1.00 71.00 78 TRP A O 1
ATOM 644 N N . ILE A 1 79 ? -18.697 -11.682 -5.881 1.00 74.12 79 ILE A N 1
ATOM 645 C CA . ILE A 1 79 ? -18.239 -10.293 -5.716 1.00 74.12 79 ILE A CA 1
ATOM 646 C C . ILE A 1 79 ? -16.912 -10.237 -4.945 1.00 74.12 79 ILE A C 1
ATOM 648 O O . ILE A 1 79 ? -16.046 -9.428 -5.274 1.00 74.12 79 ILE A O 1
ATOM 652 N N . GLY A 1 80 ? -16.747 -11.067 -3.913 1.00 74.62 80 GLY A N 1
ATOM 653 C CA . GLY A 1 80 ? -15.494 -11.188 -3.167 1.00 74.62 80 GLY A CA 1
ATOM 654 C C . GLY A 1 80 ? -14.362 -11.713 -4.046 1.00 74.62 80 GLY A C 1
ATOM 655 O O . GLY A 1 80 ? -13.281 -11.134 -4.062 1.00 74.62 80 GLY A O 1
ATOM 656 N N . LEU A 1 81 ? -14.646 -12.742 -4.844 1.00 77.81 81 LEU A N 1
ATOM 657 C CA . LEU A 1 81 ? -13.715 -13.331 -5.797 1.00 77.81 81 LEU A CA 1
ATOM 658 C C . LEU A 1 81 ? -13.303 -12.315 -6.868 1.00 77.81 81 LEU A C 1
ATOM 660 O O . LEU A 1 81 ? -12.116 -12.130 -7.112 1.00 77.81 81 LEU A O 1
ATOM 664 N N . ALA A 1 82 ? -14.266 -11.586 -7.439 1.00 77.81 82 ALA A N 1
ATOM 665 C CA . ALA A 1 82 ? -13.988 -10.513 -8.385 1.00 77.81 82 ALA A CA 1
ATOM 666 C C . ALA A 1 82 ? -13.061 -9.463 -7.759 1.00 77.81 82 ALA A C 1
ATOM 668 O O . ALA A 1 82 ? -11.995 -9.209 -8.299 1.00 77.81 82 ALA A O 1
ATOM 669 N N . LYS A 1 83 ? -13.392 -8.937 -6.570 1.00 79.69 83 LYS A N 1
ATOM 670 C CA . LYS A 1 83 ? -12.557 -7.953 -5.849 1.00 79.69 83 LYS A CA 1
ATOM 671 C C . LYS A 1 83 ? -11.150 -8.456 -5.528 1.00 79.69 83 LYS A C 1
ATOM 673 O O . LYS A 1 83 ? -10.219 -7.654 -5.505 1.00 79.69 83 LYS A O 1
ATOM 678 N N . PHE A 1 84 ? -10.997 -9.752 -5.277 1.00 84.38 84 PHE A N 1
ATOM 679 C CA . PHE A 1 84 ? -9.698 -10.375 -5.054 1.00 84.38 84 PHE A CA 1
ATOM 680 C C . PHE A 1 84 ? -8.860 -10.407 -6.335 1.00 84.38 84 PHE A C 1
ATOM 682 O O . PHE A 1 84 ? -7.681 -10.065 -6.297 1.00 84.38 84 PHE A O 1
ATOM 689 N N . PHE A 1 85 ? -9.467 -10.763 -7.471 1.00 85.56 85 PHE A N 1
ATOM 690 C CA . PHE A 1 85 ? -8.773 -10.847 -8.756 1.00 85.56 85 PHE A CA 1
ATOM 691 C C . PHE A 1 85 ? -8.598 -9.501 -9.467 1.00 85.56 85 PHE A C 1
ATOM 693 O O . PHE A 1 85 ? -7.691 -9.373 -10.288 1.00 85.56 85 PHE A O 1
ATOM 700 N N . THR A 1 86 ? -9.397 -8.479 -9.148 1.00 86.12 86 THR A N 1
ATOM 701 C CA . THR A 1 86 ? -9.332 -7.177 -9.829 1.00 86.12 86 THR A CA 1
ATOM 702 C C . THR A 1 86 ? -7.935 -6.538 -9.790 1.00 86.12 86 THR A C 1
ATOM 704 O O . THR A 1 86 ? -7.473 -6.122 -10.849 1.00 86.12 86 THR A O 1
ATOM 707 N N . PRO A 1 87 ? -7.205 -6.474 -8.658 1.00 86.50 87 PRO A N 1
ATOM 708 C CA . PRO A 1 87 ? -5.851 -5.917 -8.640 1.00 86.50 87 PRO A CA 1
ATOM 709 C C . PRO A 1 87 ? -4.883 -6.686 -9.547 1.00 86.50 87 PRO A C 1
ATOM 711 O O . PRO A 1 87 ? -4.066 -6.068 -10.217 1.00 86.50 87 PRO A O 1
ATOM 714 N N . PHE A 1 88 ? -5.014 -8.012 -9.651 1.00 87.00 88 PHE A N 1
ATOM 715 C CA . PHE A 1 88 ? -4.201 -8.816 -10.570 1.00 87.00 88 PHE A CA 1
ATOM 716 C C . PHE A 1 88 ? -4.570 -8.571 -12.033 1.00 87.00 88 PHE A C 1
ATOM 718 O O . PHE A 1 88 ? -3.686 -8.505 -12.880 1.00 87.00 88 PHE A O 1
ATOM 725 N N . ALA A 1 89 ? -5.856 -8.378 -12.334 1.00 88.00 89 ALA A N 1
ATOM 726 C CA . ALA A 1 89 ? -6.301 -7.999 -13.672 1.00 88.00 89 ALA A CA 1
ATOM 727 C C . ALA A 1 89 ? -5.771 -6.609 -14.068 1.00 88.00 89 ALA A C 1
ATOM 729 O O . ALA A 1 89 ? -5.281 -6.437 -15.182 1.00 88.00 89 ALA A O 1
ATOM 730 N N . ILE A 1 90 ? -5.798 -5.638 -13.145 1.00 88.19 90 ILE A N 1
ATOM 731 C CA . ILE A 1 90 ? -5.205 -4.307 -13.355 1.00 88.19 90 ILE A CA 1
ATOM 732 C C . ILE A 1 90 ? -3.689 -4.429 -13.539 1.00 88.19 90 ILE A C 1
ATOM 734 O O . ILE A 1 90 ? -3.146 -3.820 -14.454 1.00 88.19 90 ILE A O 1
ATOM 738 N N . ALA A 1 91 ? -3.010 -5.239 -12.723 1.00 87.06 91 ALA A N 1
ATOM 739 C CA . ALA A 1 91 ? -1.575 -5.479 -12.840 1.00 87.06 91 ALA A CA 1
ATOM 740 C C . ALA A 1 91 ? -1.207 -6.094 -14.196 1.00 87.06 91 ALA A C 1
ATOM 742 O O . ALA A 1 91 ? -0.286 -5.618 -14.850 1.00 87.06 91 ALA A O 1
ATOM 743 N N . ALA A 1 92 ? -1.951 -7.108 -14.645 1.00 86.19 92 ALA A N 1
ATOM 744 C CA . ALA A 1 92 ? -1.754 -7.744 -15.944 1.00 86.19 92 ALA A CA 1
ATOM 745 C C . ALA A 1 92 ? -2.018 -6.769 -17.099 1.00 86.19 92 ALA A C 1
ATOM 747 O O . ALA A 1 92 ? -1.239 -6.717 -18.048 1.00 86.19 92 ALA A O 1
ATOM 748 N N . GLY A 1 93 ? -3.072 -5.954 -17.001 1.00 88.38 93 GLY A N 1
ATOM 749 C CA . GLY A 1 93 ? -3.365 -4.902 -17.974 1.00 88.38 93 GLY A CA 1
ATOM 750 C C . GLY A 1 93 ? -2.262 -3.845 -18.036 1.00 88.38 93 GLY A C 1
ATOM 751 O O . GLY A 1 93 ? -1.775 -3.528 -19.117 1.00 88.38 93 GLY A O 1
ATOM 752 N N . ALA A 1 94 ? -1.808 -3.348 -16.884 1.00 85.69 94 ALA A N 1
ATOM 753 C CA . ALA A 1 94 ? -0.720 -2.379 -16.795 1.00 85.69 94 ALA A CA 1
ATOM 754 C C . ALA A 1 94 ? 0.606 -2.960 -17.306 1.00 85.69 94 ALA A C 1
ATOM 756 O O . ALA A 1 94 ? 1.313 -2.291 -18.054 1.00 85.69 94 ALA A O 1
ATOM 757 N N . ALA A 1 95 ? 0.910 -4.220 -16.982 1.00 83.94 95 ALA A N 1
ATOM 758 C CA . ALA A 1 95 ? 2.066 -4.923 -17.521 1.00 83.94 95 ALA A CA 1
ATOM 759 C C . ALA A 1 95 ? 1.967 -5.057 -19.046 1.00 83.94 95 ALA A C 1
ATOM 761 O O . ALA A 1 95 ? 2.923 -4.726 -19.737 1.00 83.94 95 ALA A O 1
ATOM 762 N N . CYS A 1 96 ? 0.812 -5.455 -19.586 1.00 86.69 96 CYS A N 1
ATOM 763 C CA . CYS A 1 96 ? 0.597 -5.560 -21.030 1.00 86.69 96 CYS A CA 1
ATOM 764 C C . CYS A 1 96 ? 0.757 -4.207 -21.740 1.00 86.69 96 CYS A C 1
ATOM 766 O O . CYS A 1 96 ? 1.399 -4.135 -22.784 1.00 86.69 96 CYS A O 1
ATOM 768 N N . LEU A 1 97 ? 0.245 -3.122 -21.153 1.00 85.56 97 LEU A N 1
ATOM 769 C CA . LEU A 1 97 ? 0.458 -1.769 -21.668 1.00 85.56 97 LEU A CA 1
ATOM 770 C C . LEU A 1 97 ? 1.944 -1.399 -21.640 1.00 85.56 97 LEU A C 1
ATOM 772 O O . LEU A 1 97 ? 2.489 -0.992 -22.661 1.00 85.56 97 LEU A O 1
ATOM 776 N N . MET A 1 98 ? 2.630 -1.603 -20.512 1.00 82.94 98 MET A N 1
ATOM 777 C CA . MET A 1 98 ? 4.074 -1.365 -20.411 1.00 82.94 98 MET A CA 1
ATOM 778 C C . MET A 1 98 ? 4.852 -2.163 -21.461 1.00 82.94 98 MET A C 1
ATOM 780 O O . MET A 1 98 ? 5.771 -1.621 -22.061 1.00 82.94 98 MET A O 1
ATOM 784 N N . TRP A 1 99 ? 4.455 -3.404 -21.748 1.00 82.06 99 TRP A N 1
ATOM 785 C CA . TRP A 1 99 ? 5.073 -4.224 -22.791 1.00 82.06 99 TRP A CA 1
ATOM 786 C C . TRP A 1 99 ? 4.951 -3.610 -24.191 1.00 82.06 99 TRP A C 1
ATOM 788 O O . TRP A 1 99 ? 5.871 -3.727 -24.992 1.00 82.06 99 TRP A O 1
ATOM 798 N N . GLN A 1 100 ? 3.829 -2.952 -24.497 1.00 83.81 100 GLN A N 1
ATOM 799 C CA . GLN A 1 100 ? 3.617 -2.312 -25.800 1.00 83.81 100 GLN A CA 1
ATOM 800 C C . GLN A 1 100 ? 4.428 -1.021 -25.966 1.00 83.81 100 GLN A C 1
ATOM 802 O O . GLN A 1 100 ? 4.807 -0.683 -27.085 1.00 83.81 100 GLN A O 1
ATOM 807 N N . PHE A 1 101 ? 4.693 -0.303 -24.872 1.00 80.69 101 PHE A N 1
ATOM 808 C CA . PHE A 1 101 ? 5.382 0.992 -24.907 1.00 80.69 101 PHE A CA 1
ATOM 809 C C . PHE A 1 101 ? 6.877 0.919 -24.558 1.00 80.69 101 PHE A C 1
ATOM 811 O O . PHE A 1 101 ? 7.614 1.852 -24.878 1.00 80.69 101 PHE A O 1
ATOM 818 N N . LEU A 1 102 ? 7.353 -0.156 -23.917 1.00 80.06 102 LEU A N 1
ATOM 819 C CA . LEU A 1 102 ? 8.769 -0.347 -23.595 1.00 80.06 102 LEU A CA 1
ATOM 820 C C . LEU A 1 102 ? 9.478 -1.212 -24.636 1.00 80.06 102 LEU A C 1
ATOM 822 O O . LEU A 1 102 ? 8.947 -2.202 -25.131 1.00 80.06 102 LEU A O 1
ATOM 826 N N . ALA A 1 103 ? 10.749 -0.890 -24.889 1.00 80.06 103 ALA A N 1
ATOM 827 C CA . ALA A 1 103 ? 11.632 -1.775 -25.636 1.00 80.06 103 ALA A CA 1
ATOM 828 C C . ALA A 1 103 ? 11.679 -3.167 -24.959 1.00 80.06 103 ALA A C 1
ATOM 830 O O . ALA A 1 103 ? 11.857 -3.227 -23.735 1.00 80.06 103 ALA A O 1
ATOM 831 N N . PRO A 1 104 ? 11.597 -4.282 -25.714 1.00 74.88 104 PRO A N 1
ATOM 832 C CA . PRO A 1 104 ? 11.497 -5.633 -25.147 1.00 74.88 104 PRO A CA 1
ATOM 833 C C . PRO A 1 104 ? 12.613 -5.976 -24.149 1.00 74.88 104 PRO A C 1
ATOM 835 O O . PRO A 1 104 ? 12.382 -6.672 -23.164 1.00 74.88 104 PRO A O 1
ATOM 838 N N . GLN A 1 105 ? 13.818 -5.435 -24.369 1.00 73.94 105 GLN A N 1
ATOM 839 C CA . GLN A 1 105 ? 14.974 -5.639 -23.491 1.00 73.94 105 GLN A CA 1
ATOM 840 C C . GLN A 1 105 ? 14.800 -4.980 -22.110 1.00 73.94 105 GLN A C 1
ATOM 842 O O . GLN A 1 105 ? 15.294 -5.504 -21.116 1.00 73.94 105 GLN A O 1
ATOM 847 N N . LYS A 1 106 ? 14.073 -3.856 -22.025 1.00 83.00 106 LYS A N 1
ATOM 848 C CA . LYS A 1 106 ? 13.817 -3.129 -20.770 1.00 83.00 106 LYS A CA 1
ATOM 849 C C . LYS A 1 106 ? 12.628 -3.690 -19.993 1.00 83.00 106 LYS A C 1
ATOM 851 O O . LYS A 1 106 ? 12.632 -3.645 -18.766 1.00 83.00 106 LYS A O 1
ATOM 856 N N . ALA A 1 107 ? 11.622 -4.228 -20.683 1.00 84.38 107 ALA A N 1
ATOM 857 C CA . ALA A 1 107 ? 10.402 -4.721 -20.042 1.00 84.38 107 ALA A CA 1
ATOM 858 C C . ALA A 1 107 ? 10.687 -5.857 -19.043 1.00 84.38 107 ALA A C 1
ATOM 860 O O . ALA A 1 107 ? 10.209 -5.820 -17.910 1.00 84.38 107 ALA A O 1
ATOM 861 N N . GLY A 1 108 ? 11.539 -6.817 -19.423 1.00 84.75 108 GLY A N 1
ATOM 862 C CA . GLY A 1 108 ? 11.944 -7.911 -18.534 1.00 84.75 108 GLY A CA 1
ATOM 863 C C . GLY A 1 108 ? 12.666 -7.423 -17.273 1.00 84.75 108 GLY A C 1
ATOM 864 O O . GLY A 1 108 ? 12.338 -7.854 -16.167 1.00 84.75 108 GLY A O 1
ATOM 865 N N . ALA A 1 109 ? 13.595 -6.473 -17.424 1.00 86.25 109 ALA A N 1
ATOM 866 C CA . ALA A 1 109 ? 14.293 -5.858 -16.296 1.00 86.25 109 ALA A CA 1
ATOM 867 C C . ALA A 1 109 ? 13.325 -5.110 -15.365 1.00 86.25 109 ALA A C 1
ATOM 869 O O . ALA A 1 109 ? 13.420 -5.237 -14.144 1.00 86.25 109 ALA A O 1
ATOM 870 N N . LEU A 1 110 ? 12.360 -4.378 -15.931 1.00 87.44 110 LEU A N 1
ATOM 871 C CA . LEU A 1 110 ? 11.380 -3.619 -15.160 1.00 87.44 110 LEU A CA 1
ATOM 872 C C . LEU A 1 110 ? 10.472 -4.532 -14.328 1.00 87.44 110 LEU A C 1
ATOM 874 O O . LEU A 1 110 ? 10.281 -4.285 -13.138 1.00 87.44 110 LEU A O 1
ATOM 878 N N . TYR A 1 111 ? 9.961 -5.620 -14.910 1.00 88.19 111 TYR A N 1
ATOM 879 C CA . TYR A 1 111 ? 9.176 -6.600 -14.153 1.00 88.19 111 TYR A CA 1
ATOM 880 C C . TYR A 1 111 ? 10.006 -7.296 -13.076 1.00 88.19 111 TYR A C 1
ATOM 882 O O . TYR A 1 111 ? 9.498 -7.546 -11.983 1.00 88.19 111 TYR A O 1
ATOM 890 N N . GLY A 1 112 ? 11.287 -7.558 -13.353 1.00 86.94 112 GLY A N 1
ATOM 891 C CA . GLY A 1 112 ? 12.233 -8.053 -12.357 1.00 86.94 112 GLY A CA 1
ATOM 892 C C . GLY A 1 112 ? 12.349 -7.107 -11.162 1.00 86.94 112 GLY A C 1
ATOM 893 O O . GLY A 1 112 ? 12.263 -7.555 -10.022 1.00 86.94 112 GLY A O 1
ATOM 894 N N . VAL A 1 113 ? 12.449 -5.798 -11.407 1.00 86.75 113 VAL A N 1
ATOM 895 C CA . VAL A 1 113 ? 12.464 -4.768 -10.355 1.00 86.75 113 VAL A CA 1
ATOM 896 C C . VAL A 1 113 ? 11.145 -4.716 -9.585 1.00 86.75 113 VAL A C 1
ATOM 898 O O . VAL A 1 113 ? 11.172 -4.661 -8.359 1.00 86.75 113 VAL A O 1
ATOM 901 N N . MET A 1 114 ? 9.994 -4.788 -10.260 1.00 87.50 114 MET A N 1
ATOM 902 C CA . MET A 1 114 ? 8.678 -4.815 -9.600 1.00 87.50 114 MET A CA 1
ATOM 903 C C . MET A 1 114 ? 8.518 -6.034 -8.684 1.00 87.50 114 MET A C 1
ATOM 905 O O . MET A 1 114 ? 8.065 -5.903 -7.547 1.00 87.50 114 MET A O 1
ATOM 909 N N . LEU A 1 115 ? 8.915 -7.219 -9.160 1.00 86.00 115 LEU A N 1
ATOM 910 C CA . LEU A 1 115 ? 8.887 -8.450 -8.370 1.00 86.00 115 LEU A CA 1
ATOM 911 C C . LEU A 1 115 ? 9.883 -8.398 -7.215 1.00 86.00 115 LEU A C 1
ATOM 913 O O . LEU A 1 115 ? 9.530 -8.756 -6.095 1.00 86.00 115 LEU A O 1
ATOM 917 N N . ALA A 1 116 ? 11.103 -7.919 -7.460 1.00 84.12 116 ALA A N 1
ATOM 918 C CA . ALA A 1 116 ? 12.096 -7.735 -6.412 1.00 84.12 116 ALA A CA 1
ATOM 919 C C . ALA A 1 116 ? 11.569 -6.776 -5.336 1.00 84.12 116 ALA A C 1
ATOM 921 O O . ALA A 1 116 ? 11.699 -7.073 -4.152 1.00 84.12 116 ALA A O 1
ATOM 922 N N . TYR A 1 117 ? 10.917 -5.678 -5.727 1.00 84.19 117 TYR A N 1
ATOM 923 C CA . TYR A 1 117 ? 10.338 -4.701 -4.802 1.00 84.19 117 TYR A CA 1
ATOM 924 C C . TYR A 1 117 ? 9.243 -5.311 -3.924 1.00 84.19 117 TYR A C 1
ATOM 926 O O . TYR A 1 117 ? 9.185 -5.038 -2.727 1.00 84.19 117 TYR A O 1
ATOM 934 N N . LEU A 1 118 ? 8.407 -6.171 -4.505 1.00 81.06 118 LEU A N 1
ATOM 935 C CA . LEU A 1 118 ? 7.334 -6.851 -3.785 1.00 81.06 118 LEU A CA 1
ATOM 936 C C . LEU A 1 118 ? 7.849 -7.952 -2.844 1.00 81.06 118 LEU A C 1
ATOM 938 O O . LEU A 1 118 ? 7.312 -8.139 -1.755 1.00 81.06 118 LEU A O 1
ATOM 942 N N . LEU A 1 119 ? 8.853 -8.716 -3.281 1.00 77.31 119 LEU A N 1
ATOM 943 C CA . LEU A 1 119 ? 9.289 -9.941 -2.605 1.00 77.31 119 LEU A CA 1
ATOM 944 C C . LEU A 1 119 ? 10.446 -9.728 -1.632 1.00 77.31 119 LEU A C 1
ATOM 946 O O . LEU A 1 119 ? 10.637 -10.542 -0.728 1.00 77.31 119 LEU A O 1
ATOM 950 N N . THR A 1 12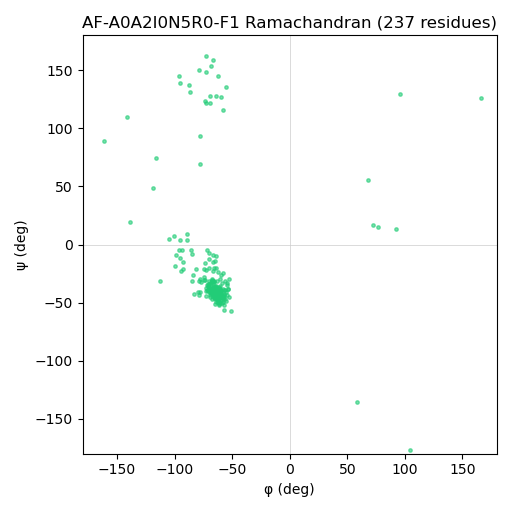0 ? 11.236 -8.669 -1.805 1.00 68.81 120 THR A N 1
ATOM 951 C CA . THR A 1 120 ? 12.378 -8.422 -0.926 1.00 68.81 120 THR A CA 1
ATOM 952 C C . THR A 1 120 ? 12.020 -7.460 0.204 1.00 68.81 120 THR A C 1
ATOM 954 O O . THR A 1 120 ? 11.392 -6.423 -0.016 1.00 68.81 120 THR A O 1
ATOM 957 N N . PRO A 1 121 ? 12.503 -7.723 1.431 1.00 58.88 121 PRO A N 1
ATOM 958 C CA . PRO A 1 121 ? 12.407 -6.758 2.522 1.00 58.88 121 PRO A CA 1
ATOM 959 C C . PRO A 1 121 ? 13.270 -5.509 2.269 1.00 58.88 121 PRO A C 1
ATOM 961 O O . PRO A 1 121 ? 13.149 -4.531 2.994 1.00 58.88 121 PRO A O 1
ATOM 964 N N . ILE A 1 122 ? 14.125 -5.516 1.239 1.00 59.66 122 ILE A N 1
ATOM 965 C CA . ILE A 1 122 ? 15.017 -4.411 0.852 1.00 59.66 122 ILE A CA 1
ATOM 966 C C . ILE A 1 122 ? 14.212 -3.169 0.405 1.00 59.66 122 ILE A C 1
ATOM 968 O O . ILE A 1 122 ? 14.712 -2.045 0.479 1.00 59.66 122 ILE A O 1
ATOM 972 N N . GLY A 1 123 ? 12.936 -3.341 0.027 1.00 67.62 123 GLY A N 1
ATOM 973 C CA . GLY A 1 123 ? 12.011 -2.240 -0.242 1.00 67.62 123 GLY A CA 1
ATOM 974 C C . GLY A 1 123 ? 12.523 -1.305 -1.340 1.00 67.62 123 GLY A C 1
ATOM 975 O O . GLY A 1 123 ? 13.018 -1.747 -2.377 1.00 67.62 123 GLY A O 1
ATOM 976 N N . ARG A 1 124 ? 12.422 0.013 -1.116 1.00 69.06 124 ARG A N 1
ATOM 977 C CA . ARG A 1 124 ? 12.759 1.042 -2.122 1.00 69.06 124 ARG A CA 1
ATOM 978 C C . ARG A 1 124 ? 14.257 1.162 -2.432 1.00 69.06 124 ARG A C 1
ATOM 980 O O . ARG A 1 124 ? 14.613 1.838 -3.390 1.00 69.06 124 ARG A O 1
ATOM 987 N N . LEU A 1 125 ? 15.144 0.472 -1.709 1.00 71.44 125 LEU A N 1
ATOM 988 C CA . LEU A 1 125 ? 16.583 0.490 -2.014 1.00 71.44 125 LEU A CA 1
ATOM 989 C C . LEU A 1 125 ? 16.921 -0.188 -3.353 1.00 71.44 125 LEU A C 1
ATOM 991 O O . LEU A 1 125 ? 17.991 0.054 -3.905 1.00 71.44 125 LEU A O 1
ATOM 995 N N . ILE A 1 126 ? 15.993 -0.963 -3.926 1.00 73.56 126 ILE A N 1
ATOM 996 C CA . ILE A 1 126 ? 16.125 -1.524 -5.280 1.00 73.56 126 ILE A CA 1
ATOM 997 C C . ILE A 1 126 ? 16.270 -0.423 -6.343 1.00 73.56 126 ILE A C 1
ATOM 999 O O . ILE A 1 126 ? 16.926 -0.649 -7.361 1.00 73.56 126 ILE A 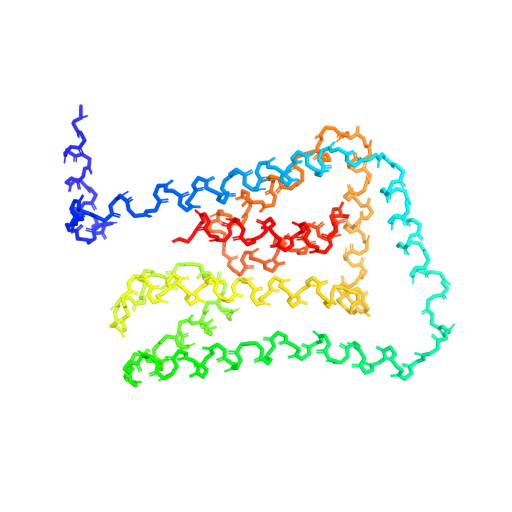O 1
ATOM 1003 N N . ILE A 1 127 ? 15.753 0.786 -6.084 1.00 74.62 127 ILE A N 1
ATOM 1004 C CA . ILE A 1 127 ? 15.922 1.955 -6.962 1.00 74.62 127 ILE A CA 1
ATOM 1005 C C . ILE A 1 127 ? 17.404 2.233 -7.236 1.00 74.62 127 ILE A C 1
ATOM 1007 O O . ILE A 1 127 ? 17.754 2.614 -8.347 1.00 74.62 127 ILE A O 1
ATOM 1011 N N . LEU A 1 128 ? 18.287 1.992 -6.261 1.00 76.50 128 LEU A N 1
ATOM 1012 C CA . LEU A 1 128 ? 19.721 2.254 -6.402 1.00 76.50 128 LEU A CA 1
ATOM 1013 C C . LEU A 1 128 ? 20.406 1.279 -7.372 1.00 76.50 128 LEU A C 1
ATOM 1015 O O . LEU A 1 128 ? 21.365 1.654 -8.039 1.00 76.50 128 LEU A O 1
ATOM 1019 N N . GLY A 1 129 ? 19.921 0.036 -7.464 1.00 76.69 129 GLY A N 1
ATOM 1020 C CA . GLY A 1 129 ? 20.496 -1.002 -8.329 1.00 76.69 129 GLY A CA 1
ATOM 1021 C C . GLY A 1 129 ? 19.859 -1.089 -9.717 1.00 76.69 129 GLY A C 1
ATOM 1022 O O . GLY A 1 129 ? 20.475 -1.592 -10.653 1.00 76.69 129 GLY A O 1
ATOM 1023 N N . ALA A 1 130 ? 18.636 -0.585 -9.878 1.00 81.62 130 ALA A N 1
ATOM 1024 C CA . ALA A 1 130 ? 17.878 -0.693 -11.120 1.00 81.62 130 ALA A CA 1
ATOM 1025 C C . ALA A 1 130 ? 18.510 0.012 -12.349 1.00 81.62 130 ALA A C 1
ATOM 1027 O O . ALA A 1 130 ? 18.390 -0.538 -13.449 1.00 81.62 130 ALA A O 1
ATOM 1028 N N . PRO A 1 131 ? 19.254 1.134 -12.223 1.00 85.12 131 PRO A N 1
ATOM 1029 C CA . PRO A 1 131 ? 19.981 1.722 -13.350 1.00 85.12 131 PRO A CA 1
ATOM 1030 C C . PRO A 1 131 ? 21.028 0.788 -13.969 1.00 85.12 131 PRO A C 1
ATOM 1032 O O . PRO A 1 131 ? 21.258 0.845 -15.176 1.00 85.12 131 PRO A O 1
ATOM 1035 N N . ALA A 1 132 ? 21.616 -0.126 -13.184 1.00 82.88 132 ALA A N 1
ATOM 1036 C CA . ALA A 1 132 ? 22.559 -1.123 -13.699 1.00 82.88 132 ALA A CA 1
ATOM 1037 C C . ALA A 1 132 ? 21.894 -2.125 -14.664 1.00 82.88 132 ALA A C 1
ATOM 1039 O O . ALA A 1 132 ? 22.574 -2.739 -15.481 1.00 82.88 132 ALA A O 1
ATOM 1040 N N . ALA A 1 133 ? 20.564 -2.255 -14.612 1.00 80.44 133 ALA A N 1
ATOM 1041 C CA . ALA A 1 133 ? 19.772 -3.048 -15.549 1.00 80.44 133 ALA A CA 1
ATOM 1042 C C . ALA A 1 133 ? 19.320 -2.251 -16.794 1.00 80.44 133 ALA A C 1
ATOM 1044 O O . ALA A 1 133 ? 18.492 -2.731 -17.567 1.00 80.44 133 ALA A O 1
ATOM 1045 N N . GLY A 1 134 ? 19.829 -1.027 -16.994 1.00 83.88 134 GLY A N 1
ATOM 1046 C CA . GLY A 1 134 ? 19.490 -0.172 -18.138 1.00 83.88 134 GLY A CA 1
ATOM 1047 C C . GLY A 1 134 ? 18.124 0.516 -18.033 1.00 83.88 134 GLY A C 1
ATOM 1048 O O . GLY A 1 134 ? 17.603 1.014 -19.037 1.00 83.88 134 GLY A O 1
ATOM 1049 N N . LEU A 1 135 ? 17.530 0.537 -16.837 1.00 86.19 135 LEU A N 1
ATOM 1050 C CA . LEU A 1 135 ? 16.270 1.221 -16.563 1.00 86.19 135 LEU A CA 1
ATOM 1051 C C . LEU A 1 135 ? 16.532 2.685 -16.216 1.00 86.19 135 LEU A C 1
ATOM 1053 O O . LEU A 1 135 ? 17.378 2.990 -15.375 1.00 86.19 135 LEU A O 1
ATOM 1057 N N . GLY A 1 136 ? 15.800 3.594 -16.855 1.00 86.19 136 GLY A N 1
ATOM 1058 C CA . GLY A 1 136 ? 15.820 4.992 -16.461 1.00 86.19 136 GLY A CA 1
ATOM 1059 C C . GLY A 1 136 ? 15.066 5.217 -15.150 1.00 86.19 136 GLY A C 1
ATOM 1060 O O . GLY A 1 136 ? 14.263 4.398 -14.694 1.00 86.19 136 GLY A O 1
ATOM 1061 N N . PHE A 1 137 ? 15.346 6.362 -14.536 1.00 82.50 137 PHE A N 1
ATOM 1062 C CA . PHE A 1 137 ? 14.756 6.773 -13.263 1.00 82.50 137 PHE A CA 1
ATOM 1063 C C . PHE A 1 137 ? 13.219 6.783 -13.305 1.00 82.50 137 PHE A C 1
ATOM 1065 O O . PHE A 1 137 ? 12.560 6.313 -12.378 1.00 82.50 137 PHE A O 1
ATOM 1072 N N . TRP A 1 138 ? 12.645 7.254 -14.414 1.00 82.56 138 TRP A N 1
ATOM 1073 C CA . TRP A 1 138 ? 11.198 7.374 -14.585 1.00 82.56 138 TRP A CA 1
ATOM 1074 C C . TRP A 1 138 ? 10.502 6.022 -14.693 1.00 82.56 138 TRP A C 1
ATOM 1076 O O . TRP A 1 138 ? 9.444 5.831 -14.095 1.00 82.56 138 TRP A O 1
ATOM 1086 N N . GLU A 1 139 ? 11.095 5.073 -15.422 1.00 84.94 139 GLU A N 1
ATOM 1087 C CA . GLU A 1 139 ? 10.566 3.716 -15.532 1.00 84.94 139 GLU A CA 1
ATOM 1088 C C . GLU A 1 139 ? 10.478 3.064 -14.146 1.00 84.94 139 GLU A C 1
ATOM 1090 O O . GLU A 1 139 ? 9.443 2.500 -13.789 1.00 84.94 139 GLU A O 1
ATOM 1095 N N . ILE A 1 140 ? 11.532 3.216 -13.338 1.00 85.25 140 ILE A N 1
ATOM 1096 C CA . ILE A 1 140 ? 11.621 2.653 -11.986 1.00 85.25 140 ILE A CA 1
ATOM 1097 C C . ILE A 1 140 ? 10.563 3.267 -11.063 1.00 85.25 140 ILE A C 1
ATOM 1099 O O . ILE A 1 140 ? 9.830 2.532 -10.401 1.00 85.25 140 ILE A O 1
ATOM 1103 N N . ILE A 1 141 ? 10.450 4.598 -11.040 1.00 85.06 141 ILE A N 1
ATOM 1104 C CA . ILE A 1 141 ? 9.464 5.302 -10.210 1.00 85.06 141 ILE A CA 1
ATOM 1105 C C . ILE A 1 141 ? 8.043 4.857 -10.547 1.00 85.06 141 ILE A C 1
ATOM 1107 O O . ILE A 1 141 ? 7.283 4.490 -9.650 1.00 85.06 141 ILE A O 1
ATOM 1111 N N . MET A 1 142 ? 7.684 4.852 -11.833 1.00 84.25 142 MET A N 1
ATOM 1112 C CA . MET A 1 142 ? 6.338 4.468 -12.262 1.00 84.25 142 MET A CA 1
ATOM 1113 C C . MET A 1 142 ? 6.023 3.015 -11.901 1.00 84.25 142 MET A C 1
ATOM 1115 O O . MET A 1 142 ? 4.909 2.716 -11.471 1.00 84.25 142 MET A O 1
ATOM 1119 N N . ALA A 1 143 ? 7.001 2.119 -12.029 1.00 85.88 143 ALA A N 1
ATOM 1120 C CA . ALA A 1 143 ? 6.858 0.719 -11.654 1.00 85.88 143 ALA A CA 1
ATOM 1121 C C . ALA A 1 143 ? 6.618 0.534 -10.147 1.00 85.88 143 ALA A C 1
ATOM 1123 O O . ALA A 1 143 ? 5.720 -0.212 -9.757 1.00 85.88 143 ALA A O 1
ATOM 1124 N N . ILE A 1 144 ? 7.372 1.236 -9.298 1.00 86.69 144 ILE A N 1
ATOM 1125 C CA . ILE A 1 144 ? 7.226 1.161 -7.836 1.00 86.69 144 ILE A CA 1
ATOM 1126 C C . ILE A 1 144 ? 5.913 1.798 -7.388 1.00 86.69 144 ILE A C 1
ATOM 1128 O O . ILE A 1 144 ? 5.183 1.182 -6.615 1.00 86.69 144 ILE A O 1
ATOM 1132 N N . MET A 1 145 ? 5.568 2.980 -7.914 1.00 87.69 145 MET A N 1
ATOM 1133 C CA . MET A 1 145 ? 4.274 3.612 -7.644 1.00 87.69 145 MET A CA 1
ATOM 1134 C C . MET A 1 145 ? 3.121 2.682 -8.033 1.00 87.69 145 MET A C 1
ATOM 1136 O O . MET A 1 145 ? 2.175 2.523 -7.266 1.00 87.69 145 MET A O 1
ATOM 1140 N N . LEU A 1 146 ? 3.203 2.022 -9.192 1.00 88.25 146 LEU A N 1
ATOM 1141 C CA . LEU A 1 146 ? 2.196 1.054 -9.618 1.00 88.25 146 LEU A CA 1
ATOM 1142 C C . LEU A 1 146 ? 2.091 -0.120 -8.636 1.00 88.25 146 LEU A C 1
ATOM 1144 O O . LEU A 1 146 ? 0.978 -0.488 -8.262 1.00 88.25 146 LEU A O 1
ATOM 1148 N N . VAL A 1 147 ? 3.216 -0.691 -8.189 1.00 89.56 147 VAL A N 1
ATOM 1149 C CA . VAL A 1 147 ? 3.201 -1.776 -7.193 1.00 89.56 147 VAL A CA 1
ATOM 1150 C C . VAL A 1 147 ? 2.568 -1.302 -5.884 1.00 89.56 147 VAL A C 1
ATOM 1152 O O . VAL A 1 147 ? 1.704 -2.001 -5.355 1.00 89.56 147 VAL A O 1
ATOM 1155 N N . ASP A 1 148 ? 2.924 -0.113 -5.393 1.00 91.19 148 ASP A N 1
ATOM 1156 C CA . ASP A 1 148 ? 2.363 0.466 -4.167 1.00 91.19 148 ASP A CA 1
ATOM 1157 C C . ASP A 1 148 ? 0.840 0.678 -4.286 1.00 91.19 148 ASP A C 1
ATOM 1159 O O . ASP A 1 148 ? 0.082 0.297 -3.389 1.00 91.19 148 ASP A O 1
ATOM 1163 N N . LEU A 1 149 ? 0.360 1.202 -5.418 1.00 91.62 149 LEU A N 1
ATOM 1164 C CA . LEU A 1 149 ? -1.071 1.384 -5.689 1.00 91.62 149 LEU A CA 1
ATOM 1165 C C . LEU A 1 149 ? -1.821 0.048 -5.754 1.00 91.62 149 LEU A C 1
ATOM 1167 O O . LEU A 1 149 ? -2.879 -0.098 -5.137 1.00 91.62 149 LEU A O 1
ATOM 1171 N N . LEU A 1 150 ? -1.269 -0.939 -6.466 1.00 91.94 150 LEU A N 1
ATOM 1172 C CA . LEU A 1 150 ? -1.849 -2.278 -6.595 1.00 91.94 150 LEU A CA 1
ATOM 1173 C C . LEU A 1 150 ? -1.919 -2.997 -5.245 1.00 91.94 150 LEU A C 1
ATOM 1175 O O . LEU A 1 150 ? -2.947 -3.577 -4.894 1.00 91.94 150 LEU A O 1
ATO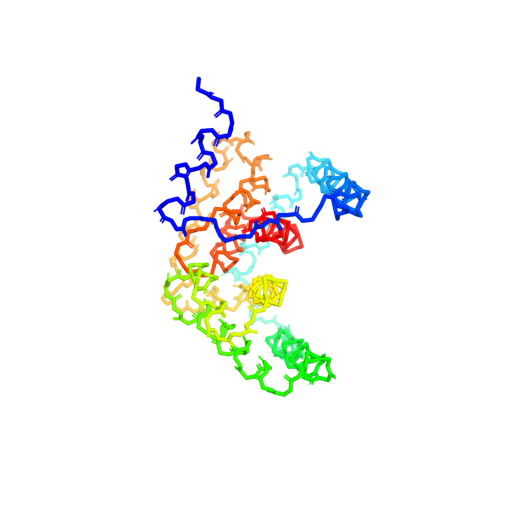M 1179 N N . CYS A 1 151 ? -0.849 -2.914 -4.460 1.00 91.25 151 CYS A N 1
ATOM 1180 C CA . CYS A 1 151 ? -0.798 -3.471 -3.117 1.00 91.25 151 CYS A CA 1
ATOM 1181 C C . CYS A 1 151 ? -1.813 -2.792 -2.196 1.00 91.25 151 CYS A C 1
ATOM 1183 O O . CYS A 1 151 ? -2.551 -3.465 -1.476 1.00 91.25 151 CYS A O 1
ATOM 1185 N N . SER A 1 152 ? -1.896 -1.462 -2.251 1.00 93.12 152 SER A N 1
ATOM 1186 C CA . SER A 1 152 ? -2.843 -0.698 -1.447 1.00 93.12 152 SER A CA 1
ATOM 1187 C C . SER A 1 152 ? -4.286 -1.077 -1.774 1.00 93.12 152 SER A C 1
ATOM 1189 O O . SER A 1 152 ? -5.042 -1.445 -0.874 1.00 93.12 152 SER A O 1
ATOM 1191 N N . ILE A 1 153 ? -4.670 -1.080 -3.054 1.00 92.38 153 ILE A N 1
ATOM 1192 C CA . ILE A 1 153 ? -6.045 -1.410 -3.445 1.00 92.38 153 ILE A CA 1
ATOM 1193 C C . ILE A 1 153 ? -6.394 -2.868 -3.138 1.00 92.38 153 ILE A C 1
ATOM 1195 O O . ILE A 1 153 ? -7.499 -3.148 -2.666 1.00 92.38 153 ILE A O 1
ATOM 1199 N N . PHE A 1 154 ? -5.434 -3.786 -3.301 1.00 91.62 154 PHE A N 1
ATOM 1200 C CA . PHE A 1 154 ? -5.591 -5.179 -2.902 1.00 91.62 154 PHE A CA 1
ATOM 1201 C C . PHE A 1 154 ? -5.888 -5.297 -1.407 1.00 91.62 154 PHE A C 1
ATOM 1203 O O . PHE A 1 154 ? -6.882 -5.920 -1.033 1.00 91.62 154 PHE A O 1
ATOM 1210 N N . VAL A 1 155 ? -5.096 -4.656 -0.547 1.00 90.88 155 VAL A N 1
ATOM 1211 C CA . VAL A 1 155 ? -5.312 -4.704 0.904 1.00 90.88 155 VAL A CA 1
ATOM 1212 C C . VAL A 1 155 ? -6.629 -4.030 1.286 1.00 90.88 155 VAL A C 1
ATOM 1214 O O . VAL A 1 155 ? -7.387 -4.595 2.068 1.00 90.88 155 VAL A O 1
ATOM 1217 N N . VAL A 1 156 ? -6.957 -2.860 0.728 1.00 90.81 156 VAL A N 1
ATOM 1218 C CA . VAL A 1 156 ? -8.207 -2.144 1.036 1.00 90.81 156 VAL A CA 1
ATOM 1219 C C . VAL A 1 156 ? -9.443 -2.988 0.709 1.00 90.81 156 VAL A C 1
ATOM 1221 O O . VAL A 1 156 ? -10.395 -3.039 1.499 1.00 90.81 156 VAL A O 1
ATOM 1224 N N . TRP A 1 157 ? -9.463 -3.632 -0.458 1.00 86.25 157 TRP A N 1
ATOM 1225 C CA . TRP A 1 157 ? -10.612 -4.422 -0.901 1.00 86.25 157 TRP A CA 1
ATOM 1226 C C . TRP A 1 157 ? -10.704 -5.778 -0.214 1.00 86.25 157 TRP A C 1
ATOM 1228 O O . TRP A 1 157 ? -11.818 -6.227 0.058 1.00 86.25 157 TRP A O 1
ATOM 1238 N N . ASN A 1 158 ? -9.562 -6.375 0.129 1.00 87.31 158 ASN A N 1
ATOM 1239 C CA . ASN A 1 158 ? -9.484 -7.696 0.745 1.00 87.31 158 ASN A CA 1
ATOM 1240 C C . ASN A 1 158 ? -9.268 -7.648 2.265 1.00 87.31 158 ASN A C 1
ATOM 1242 O O . ASN A 1 158 ? -9.109 -8.694 2.882 1.00 87.31 158 ASN A O 1
ATOM 1246 N N . PHE A 1 159 ? -9.315 -6.473 2.901 1.00 85.38 159 PHE A N 1
ATOM 1247 C CA . PHE A 1 159 ? -9.096 -6.326 4.346 1.00 85.38 159 PHE A CA 1
ATOM 1248 C C . PHE A 1 159 ? -10.003 -7.236 5.186 1.00 85.38 159 PHE A C 1
ATOM 1250 O O . PHE A 1 159 ? -9.569 -7.827 6.170 1.00 85.38 159 PHE A O 1
ATOM 1257 N N . ASP A 1 160 ? -11.254 -7.395 4.756 1.00 80.81 160 ASP A N 1
ATOM 1258 C CA . ASP A 1 160 ? -12.238 -8.241 5.431 1.00 80.81 160 ASP A CA 1
ATOM 1259 C C . ASP A 1 160 ? -11.842 -9.733 5.351 1.00 80.81 160 ASP A C 1
ATOM 1261 O O . ASP A 1 160 ? -12.032 -10.476 6.312 1.00 80.81 160 ASP A O 1
ATOM 1265 N N . LEU A 1 161 ? -11.202 -10.153 4.250 1.00 79.50 161 LEU A N 1
ATOM 1266 C CA . LEU A 1 161 ? -10.612 -11.490 4.104 1.00 79.50 161 LEU A CA 1
ATOM 1267 C C . LEU A 1 161 ? -9.361 -11.650 4.975 1.00 79.50 161 LEU A C 1
ATOM 1269 O O . LEU A 1 161 ? -9.189 -12.692 5.599 1.00 79.50 161 LEU A O 1
ATOM 1273 N N . ILE A 1 162 ? -8.522 -10.611 5.072 1.00 81.00 162 ILE A N 1
ATOM 1274 C CA . ILE A 1 162 ? -7.327 -10.610 5.933 1.00 81.00 162 ILE A CA 1
ATOM 1275 C C . ILE A 1 162 ? -7.730 -10.820 7.403 1.00 81.00 162 ILE A C 1
ATOM 1277 O O . ILE A 1 162 ? -7.092 -11.594 8.117 1.00 81.00 162 ILE A O 1
ATOM 1281 N N . LEU A 1 163 ? -8.829 -10.201 7.850 1.00 73.94 163 LEU A N 1
ATOM 1282 C CA . LEU A 1 163 ? -9.390 -10.431 9.186 1.00 73.94 163 LEU A CA 1
ATOM 1283 C C . LEU A 1 163 ? -9.956 -11.849 9.373 1.00 73.94 163 LEU A C 1
ATOM 1285 O O . LEU A 1 163 ? -10.064 -12.314 10.508 1.00 73.94 163 LEU A O 1
ATOM 1289 N N . GLY A 1 164 ? -10.324 -12.544 8.298 1.00 73.00 164 GLY A N 1
ATOM 1290 C CA . GLY A 1 164 ? -10.807 -13.926 8.345 1.00 73.00 164 GLY A CA 1
ATOM 1291 C C . GLY A 1 164 ? -9.713 -14.965 8.613 1.00 73.00 164 GLY A C 1
ATOM 1292 O O . GLY A 1 164 ? -10.025 -16.090 8.993 1.00 73.00 164 GLY A O 1
ATOM 1293 N N . ILE A 1 165 ? -8.435 -14.607 8.454 1.00 75.00 165 ILE A N 1
ATOM 1294 C CA . ILE A 1 165 ? -7.309 -15.530 8.649 1.00 75.00 165 ILE A CA 1
ATOM 1295 C C . ILE A 1 165 ? -7.115 -15.781 10.157 1.00 75.00 165 ILE A C 1
ATOM 1297 O O . ILE A 1 165 ? -6.885 -14.819 10.886 1.00 75.00 165 ILE A O 1
ATOM 1301 N N . PRO A 1 166 ? -7.139 -17.031 10.655 1.00 63.38 166 PRO A N 1
ATOM 1302 C CA . PRO A 1 166 ? -7.190 -17.310 12.095 1.00 63.38 166 PRO A CA 1
ATOM 1303 C C . PRO A 1 166 ? -5.995 -16.751 12.889 1.00 63.38 166 PRO A C 1
ATOM 1305 O O . PRO A 1 166 ? -6.184 -16.118 13.920 1.00 63.38 166 PRO A O 1
ATOM 1308 N N . TRP A 1 167 ? -4.759 -16.879 12.397 1.00 72.12 167 TRP A N 1
ATOM 1309 C CA . TRP A 1 167 ? -3.580 -16.352 13.107 1.00 72.12 167 TRP A CA 1
ATOM 1310 C C . TRP A 1 167 ? -3.395 -14.832 12.966 1.00 72.12 167 TRP A C 1
ATOM 1312 O O . TRP A 1 167 ? -3.020 -14.145 13.921 1.00 72.12 167 TRP A O 1
ATOM 1322 N N . LEU A 1 168 ? -3.635 -14.297 11.767 1.00 71.25 168 LEU A N 1
ATOM 1323 C CA . LEU A 1 168 ? -3.387 -12.888 11.453 1.00 71.25 168 LEU A CA 1
ATOM 1324 C C . LEU A 1 168 ? -4.553 -11.997 11.893 1.00 71.25 168 LEU A C 1
ATOM 1326 O O . LEU A 1 168 ? -4.345 -10.944 12.493 1.00 71.25 168 LEU A O 1
ATOM 1330 N N . GLY A 1 169 ? -5.780 -12.444 11.650 1.00 71.94 169 GLY A N 1
ATOM 1331 C CA . GLY A 1 169 ? -7.008 -11.742 11.988 1.00 71.94 169 GLY A CA 1
ATOM 1332 C C . GLY A 1 169 ? -7.149 -11.483 13.482 1.00 71.94 169 GLY A C 1
ATOM 1333 O O . GLY A 1 169 ? -7.551 -10.389 13.862 1.00 71.94 169 GLY A O 1
ATOM 1334 N N . ASP A 1 170 ? -6.747 -12.420 14.342 1.00 75.25 170 ASP A N 1
ATOM 1335 C CA . ASP A 1 170 ? -6.808 -12.224 15.795 1.00 75.25 170 ASP A CA 1
ATOM 1336 C C . ASP A 1 170 ? -5.822 -11.161 16.284 1.00 75.25 170 ASP A C 1
ATOM 1338 O O . ASP A 1 170 ? -6.167 -10.326 17.123 1.00 75.25 170 ASP A O 1
ATOM 1342 N N . LYS A 1 171 ? -4.610 -11.126 15.715 1.00 74.25 171 LYS A N 1
ATOM 1343 C CA . LYS A 1 171 ? -3.633 -10.063 15.991 1.00 74.25 171 LYS A CA 1
ATOM 1344 C C . LYS A 1 171 ? -4.141 -8.708 15.509 1.00 74.25 171 LYS A C 1
ATOM 1346 O O . LYS A 1 171 ? -4.053 -7.729 16.244 1.00 74.25 171 LYS A O 1
ATOM 1351 N N . LEU A 1 172 ? -4.709 -8.659 14.305 1.00 74.38 172 LEU A N 1
ATOM 1352 C CA . LEU A 1 172 ? -5.279 -7.438 13.742 1.00 74.38 172 LEU A CA 1
ATOM 1353 C C . LEU A 1 172 ? -6.484 -6.946 14.546 1.00 74.38 172 LEU A C 1
ATOM 1355 O O . LEU A 1 172 ? -6.589 -5.753 14.796 1.00 74.38 172 LEU A O 1
ATOM 1359 N N . ARG A 1 173 ? -7.358 -7.841 15.018 1.00 77.56 173 ARG A N 1
ATOM 1360 C CA . ARG A 1 173 ? -8.486 -7.495 15.897 1.00 77.56 173 ARG A CA 1
ATOM 1361 C C . ARG A 1 173 ? -8.014 -6.871 17.208 1.00 77.56 173 ARG A C 1
ATOM 1363 O O . ARG A 1 173 ? -8.556 -5.843 17.610 1.00 77.56 173 ARG A O 1
ATOM 1370 N N . LYS A 1 174 ? -6.979 -7.443 17.833 1.00 73.50 174 LYS A N 1
ATOM 1371 C CA . LYS A 1 174 ? -6.341 -6.849 19.019 1.00 73.50 174 LYS A CA 1
ATOM 1372 C C . LYS A 1 174 ? -5.758 -5.473 18.697 1.00 73.50 174 LYS A C 1
ATOM 1374 O O . LYS A 1 174 ? -6.028 -4.522 19.419 1.00 73.50 174 LYS A O 1
ATOM 1379 N N . ALA A 1 175 ? -5.038 -5.345 17.581 1.00 73.38 175 ALA A N 1
ATOM 1380 C CA . ALA A 1 175 ? -4.478 -4.069 17.143 1.00 73.38 175 ALA A CA 1
ATOM 1381 C C . ALA A 1 175 ? -5.562 -3.005 16.890 1.00 73.38 175 ALA A C 1
ATOM 1383 O O . ALA A 1 175 ? -5.379 -1.856 17.278 1.00 73.38 175 ALA A O 1
ATOM 1384 N N . ILE A 1 176 ? -6.705 -3.382 16.305 1.00 78.19 176 ILE A N 1
ATOM 1385 C CA . ILE A 1 176 ? -7.863 -2.496 16.099 1.00 78.19 176 ILE A CA 1
ATOM 1386 C C . ILE A 1 176 ? -8.414 -2.006 17.440 1.00 78.19 176 ILE A C 1
ATOM 1388 O O . ILE A 1 176 ? -8.685 -0.817 17.588 1.00 78.19 176 ILE A O 1
ATOM 1392 N N . GLN A 1 177 ? -8.563 -2.896 18.426 1.00 76.88 177 GLN A N 1
ATOM 1393 C CA . GLN A 1 177 ? -9.036 -2.522 19.763 1.00 76.88 177 GLN A CA 1
ATOM 1394 C C . GLN A 1 177 ? -8.065 -1.552 20.443 1.00 76.88 177 GLN A C 1
ATOM 1396 O O . GLN A 1 177 ? -8.479 -0.487 20.891 1.00 76.88 177 GLN A O 1
ATOM 1401 N N . THR A 1 178 ? -6.765 -1.855 20.426 1.00 74.31 178 THR A N 1
ATOM 1402 C CA . THR A 1 178 ? -5.737 -0.970 20.989 1.00 74.31 178 THR A CA 1
ATOM 1403 C C . THR A 1 178 ? -5.703 0.390 20.292 1.00 74.31 178 THR A C 1
ATOM 1405 O O . THR A 1 178 ? -5.658 1.424 20.957 1.00 74.31 178 THR A O 1
ATOM 1408 N N . ALA A 1 179 ? -5.759 0.411 18.957 1.00 74.69 179 ALA A N 1
ATOM 1409 C CA . ALA A 1 179 ? -5.799 1.648 18.186 1.00 74.69 179 ALA A CA 1
ATOM 1410 C C . ALA A 1 179 ? -7.046 2.472 18.528 1.00 74.69 179 ALA A C 1
ATOM 1412 O O . ALA A 1 179 ? -6.951 3.682 18.721 1.00 74.69 179 ALA A O 1
ATOM 1413 N N . HIS A 1 180 ? -8.203 1.825 18.660 1.00 79.12 180 HIS A N 1
ATOM 1414 C CA . HIS A 1 180 ? -9.444 2.484 19.043 1.00 79.12 180 HIS A CA 1
ATOM 1415 C C . HIS A 1 180 ? -9.346 3.132 20.429 1.00 79.12 180 HIS A C 1
ATOM 1417 O O . HIS A 1 180 ? -9.678 4.309 20.568 1.00 79.12 180 HIS A O 1
ATOM 1423 N N . ASP A 1 181 ? -8.866 2.405 21.437 1.00 76.06 181 ASP A N 1
ATOM 1424 C CA . ASP A 1 181 ? -8.759 2.921 22.807 1.00 76.06 181 ASP A CA 1
ATOM 1425 C C . ASP A 1 181 ? -7.799 4.113 22.881 1.00 76.06 181 ASP A C 1
ATOM 1427 O O . ASP A 1 181 ? -8.098 5.131 23.511 1.00 76.06 181 ASP A O 1
ATOM 1431 N N . PHE A 1 182 ? -6.690 4.040 22.143 1.00 74.25 182 PHE A N 1
ATOM 1432 C CA . PHE A 1 182 ? -5.727 5.130 22.037 1.00 74.25 182 PHE A CA 1
ATOM 1433 C C . PHE A 1 182 ? -6.323 6.372 21.356 1.00 74.25 182 PHE A C 1
ATOM 1435 O O . PHE A 1 182 ? -6.226 7.490 21.868 1.00 74.25 182 PHE A O 1
ATOM 1442 N N . LEU A 1 183 ? -7.015 6.190 20.230 1.00 74.88 183 LEU A N 1
ATOM 1443 C CA . LEU A 1 183 ? -7.685 7.277 19.514 1.00 74.88 183 LEU A CA 1
ATOM 1444 C C . LEU A 1 183 ? -8.861 7.862 20.299 1.00 74.88 183 LEU A C 1
ATOM 1446 O O . LEU A 1 183 ? -9.190 9.036 20.117 1.00 74.88 183 LEU A O 1
ATOM 1450 N N . PHE A 1 184 ? -9.526 7.066 21.137 1.00 78.31 184 PHE A N 1
ATOM 1451 C CA . PHE A 1 184 ? -10.620 7.523 21.989 1.00 78.31 184 PHE A CA 1
ATOM 1452 C C . PHE A 1 184 ? -10.115 8.457 23.092 1.00 78.31 184 PHE A C 1
ATOM 1454 O O . PHE A 1 184 ? -10.729 9.499 23.335 1.00 78.31 184 PHE A O 1
ATOM 1461 N N . GLN A 1 185 ? -8.978 8.116 23.705 1.00 75.56 185 GLN A N 1
ATOM 1462 C CA . GLN A 1 185 ? -8.309 8.956 24.699 1.00 75.56 185 GLN A CA 1
ATOM 1463 C C . GLN A 1 185 ? -7.783 10.263 24.079 1.00 75.56 185 GLN A C 1
ATOM 1465 O O . GLN A 1 185 ? -7.983 11.340 24.639 1.00 75.56 185 GLN A O 1
ATOM 1470 N N . TRP A 1 186 ? -7.181 10.199 22.885 1.00 73.56 186 TRP A N 1
ATOM 1471 C CA . TRP A 1 186 ? -6.497 11.335 22.255 1.00 73.56 186 TRP A CA 1
ATOM 1472 C C . TRP A 1 186 ? -7.180 11.752 20.943 1.00 73.56 186 TRP A C 1
ATOM 1474 O O . TRP A 1 186 ? -6.675 11.527 19.844 1.00 73.56 186 TRP A O 1
ATOM 1484 N N . LYS A 1 187 ? -8.342 12.416 21.040 1.00 73.75 187 LYS A N 1
ATOM 1485 C CA . LYS A 1 187 ? -9.173 12.794 19.872 1.00 73.75 187 LYS A CA 1
ATOM 1486 C C . LYS A 1 187 ? -8.471 13.678 18.833 1.00 73.75 187 LYS A C 1
ATOM 1488 O O . LYS A 1 187 ? -8.882 13.686 17.675 1.00 73.75 187 LYS A O 1
ATOM 1493 N N . TRP A 1 188 ? -7.442 14.440 19.209 1.00 75.75 188 TRP A N 1
ATOM 1494 C CA . TRP A 1 188 ? -6.665 15.225 18.240 1.00 75.75 188 TRP A CA 1
ATOM 1495 C C . TRP A 1 188 ? -5.857 14.323 17.303 1.00 75.75 188 TRP A C 1
ATOM 1497 O O . TRP A 1 188 ? -5.721 14.635 16.124 1.00 75.75 188 TRP A O 1
ATOM 1507 N N . LEU A 1 189 ? -5.413 13.164 17.792 1.00 71.38 189 LEU A N 1
ATOM 1508 C CA . LEU A 1 189 ? -4.650 12.199 17.016 1.00 71.38 189 LEU A CA 1
ATOM 1509 C C . LEU A 1 189 ? -5.494 11.576 15.901 1.00 71.38 189 LEU A C 1
ATOM 1511 O O . LEU A 1 189 ? -4.986 11.337 14.811 1.00 71.38 189 LEU A O 1
ATOM 1515 N N . GLN A 1 190 ? -6.807 11.430 16.125 1.00 68.94 190 GLN A N 1
ATOM 1516 C CA . GLN A 1 190 ? -7.765 11.014 15.090 1.00 68.94 190 GLN A CA 1
ATOM 1517 C C . GLN A 1 190 ? -7.685 11.904 13.850 1.00 68.94 190 GLN A C 1
ATOM 1519 O O . GLN A 1 190 ? -7.783 11.420 12.724 1.00 68.94 190 GLN A O 1
ATOM 1524 N N . ARG A 1 191 ? -7.478 13.206 14.058 1.00 74.06 191 ARG A N 1
ATOM 1525 C CA . ARG A 1 191 ? -7.413 14.197 12.985 1.00 74.06 191 ARG A CA 1
ATOM 1526 C C . ARG A 1 191 ? -6.102 14.136 12.198 1.00 74.06 191 ARG A C 1
ATOM 1528 O O . ARG A 1 191 ? -6.063 14.573 11.056 1.00 74.06 191 ARG A O 1
ATOM 1535 N N . LEU A 1 192 ? -5.051 13.568 12.785 1.00 83.75 192 LEU A N 1
ATOM 1536 C CA . LEU A 1 192 ? -3.746 13.402 12.145 1.00 83.75 192 LEU A CA 1
ATOM 1537 C C . LEU A 1 192 ? -3.579 12.050 11.453 1.00 83.75 192 LEU A C 1
ATOM 1539 O O . LEU A 1 192 ? -2.573 11.850 10.788 1.00 83.75 192 LEU A O 1
ATOM 1543 N N . THR A 1 193 ? -4.546 11.137 11.568 1.00 83.75 193 THR A N 1
ATOM 1544 C CA . THR A 1 193 ? -4.453 9.785 10.989 1.00 83.75 193 THR A CA 1
ATOM 1545 C C . THR A 1 193 ? -4.182 9.811 9.487 1.00 83.75 193 THR A C 1
ATOM 1547 O O . THR A 1 193 ? -3.236 9.179 9.031 1.00 83.75 193 THR A O 1
ATOM 1550 N N . PHE A 1 194 ? -4.932 10.611 8.728 1.00 86.62 194 PHE A N 1
ATOM 1551 C CA . PHE A 1 194 ? -4.754 10.736 7.281 1.00 86.62 194 PHE A CA 1
ATOM 1552 C C . PHE A 1 194 ? -3.352 11.239 6.903 1.00 86.62 194 PHE A C 1
ATOM 1554 O O . PHE A 1 194 ? -2.654 10.610 6.111 1.00 86.62 194 PHE A O 1
ATOM 1561 N N . VAL A 1 195 ? -2.909 12.335 7.527 1.00 88.50 195 VAL A N 1
ATOM 1562 C CA . VAL A 1 195 ? -1.577 12.917 7.291 1.00 88.50 195 VAL A CA 1
ATOM 1563 C C . VAL A 1 195 ? -0.472 11.964 7.749 1.00 88.50 195 VAL A C 1
ATOM 1565 O O . VAL A 1 195 ? 0.533 11.809 7.065 1.00 88.50 195 VAL A O 1
ATOM 1568 N N . GLY A 1 196 ? -0.673 11.275 8.870 1.00 87.38 196 GLY A N 1
ATOM 1569 C CA . GLY A 1 196 ? 0.255 10.284 9.399 1.00 87.38 196 GLY A CA 1
ATOM 1570 C C . GLY A 1 196 ? 0.471 9.122 8.436 1.00 87.38 196 GLY A C 1
ATOM 1571 O O . GLY A 1 196 ? 1.611 8.720 8.239 1.00 87.38 196 GLY A O 1
ATOM 1572 N N . ILE A 1 197 ? -0.585 8.630 7.778 1.00 91.06 197 ILE A N 1
ATOM 1573 C CA . ILE A 1 197 ? -0.462 7.589 6.747 1.00 91.06 197 ILE A CA 1
ATOM 1574 C C . ILE A 1 197 ? 0.296 8.100 5.517 1.00 91.06 197 ILE A C 1
ATOM 1576 O O . ILE A 1 197 ? 1.148 7.373 5.003 1.00 91.06 197 ILE A O 1
ATOM 1580 N N . ILE A 1 198 ? 0.047 9.338 5.071 1.00 91.38 198 ILE A N 1
ATOM 1581 C CA . ILE A 1 198 ? 0.818 9.953 3.974 1.00 91.38 198 ILE A CA 1
ATOM 1582 C C . ILE A 1 198 ? 2.304 9.966 4.337 1.00 91.38 198 ILE A C 1
ATOM 1584 O O . ILE A 1 198 ? 3.112 9.374 3.626 1.00 91.38 198 ILE A O 1
ATOM 1588 N N . LEU A 1 199 ? 2.648 10.573 5.477 1.00 88.75 199 LEU A N 1
ATOM 1589 C CA . LEU A 1 199 ? 4.032 10.708 5.932 1.00 88.75 199 LEU A CA 1
ATOM 1590 C C . LEU A 1 199 ? 4.704 9.346 6.119 1.00 88.75 199 LEU A C 1
ATOM 1592 O O . LEU A 1 199 ? 5.829 9.149 5.673 1.00 88.75 199 LEU A O 1
ATOM 1596 N N . PHE A 1 200 ? 4.000 8.387 6.720 1.00 86.75 200 PHE A N 1
ATOM 1597 C CA . PHE A 1 200 ? 4.498 7.028 6.910 1.00 86.75 200 PHE A CA 1
ATOM 1598 C C . PHE A 1 200 ? 4.822 6.339 5.578 1.00 86.75 200 PHE A C 1
ATOM 1600 O O . PHE A 1 200 ? 5.838 5.663 5.469 1.00 86.75 200 PHE A O 1
ATOM 1607 N N . THR A 1 201 ? 3.993 6.542 4.552 1.00 87.62 201 THR A N 1
ATOM 1608 C CA . THR A 1 201 ? 4.201 5.946 3.221 1.00 87.62 201 THR A CA 1
ATOM 1609 C C . THR A 1 201 ? 5.332 6.631 2.445 1.00 87.62 201 THR A C 1
ATOM 1611 O O . THR A 1 201 ? 5.978 6.015 1.593 1.00 87.62 201 THR A O 1
ATOM 1614 N N . THR A 1 202 ? 5.584 7.910 2.726 1.00 85.81 202 THR A N 1
ATOM 1615 C CA . THR A 1 202 ? 6.685 8.669 2.124 1.00 85.81 202 THR A CA 1
ATOM 1616 C C . THR A 1 202 ? 8.043 8.204 2.643 1.00 85.81 202 THR A C 1
ATOM 1618 O O . THR A 1 202 ? 9.005 8.171 1.880 1.00 85.81 202 THR A O 1
ATOM 1621 N N . ILE A 1 203 ? 8.131 7.794 3.912 1.00 80.75 203 ILE A N 1
ATOM 1622 C CA . ILE A 1 203 ? 9.385 7.310 4.496 1.00 80.75 203 ILE A CA 1
ATOM 1623 C C . ILE A 1 203 ? 9.750 5.954 3.865 1.00 80.75 203 ILE A C 1
ATOM 1625 O O . ILE A 1 203 ? 8.927 5.038 3.877 1.00 80.75 203 ILE A O 1
ATOM 1629 N N . PRO A 1 204 ? 10.978 5.778 3.345 1.00 68.88 204 PRO A N 1
ATOM 1630 C CA . PRO A 1 204 ? 11.427 4.525 2.746 1.00 68.88 204 PRO A CA 1
ATOM 1631 C C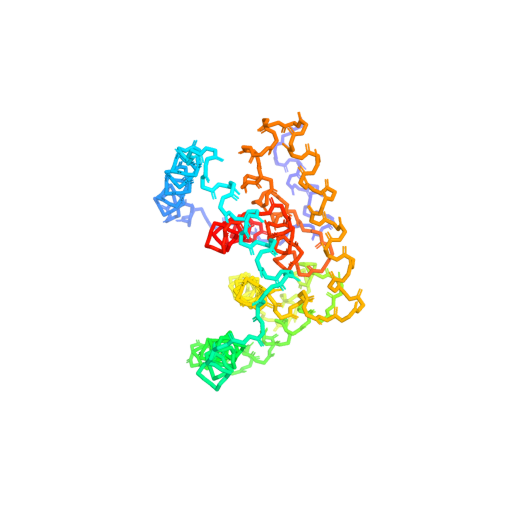 . PRO A 1 204 ? 11.797 3.500 3.832 1.00 68.88 204 PRO A C 1
ATOM 1633 O O . PRO A 1 204 ? 12.963 3.174 4.036 1.00 68.88 204 PRO A O 1
ATOM 1636 N N . ILE A 1 205 ? 10.796 3.001 4.558 1.00 64.38 205 ILE A N 1
ATOM 1637 C CA . ILE A 1 205 ? 10.942 1.857 5.467 1.00 64.38 205 ILE A CA 1
ATOM 1638 C C . ILE A 1 205 ? 11.098 0.570 4.626 1.00 64.38 205 ILE A C 1
ATOM 1640 O O . ILE A 1 205 ? 10.601 0.486 3.502 1.00 64.38 205 ILE A O 1
ATOM 1644 N N . SER A 1 206 ? 11.852 -0.406 5.133 1.00 57.38 206 SER A N 1
ATOM 1645 C CA . SER A 1 206 ? 12.092 -1.715 4.510 1.00 57.38 206 SER A CA 1
ATOM 1646 C C . SER A 1 206 ? 10.784 -2.499 4.282 1.00 57.38 206 SER A C 1
ATOM 1648 O O . SER A 1 206 ? 10.022 -2.718 5.225 1.00 57.38 206 SER A O 1
ATOM 1650 N N . GLY A 1 207 ? 10.543 -2.953 3.044 1.00 60.44 207 GLY A N 1
ATOM 1651 C CA . GLY A 1 207 ? 9.318 -3.638 2.594 1.00 60.44 207 GLY A CA 1
ATOM 1652 C C . GLY A 1 207 ? 8.376 -2.764 1.746 1.00 60.44 207 GLY A C 1
ATOM 1653 O O . GLY A 1 207 ? 8.692 -1.625 1.402 1.00 60.44 207 GLY A O 1
ATOM 1654 N N . THR A 1 208 ? 7.211 -3.302 1.364 1.00 69.19 208 THR A N 1
ATOM 1655 C CA . THR A 1 208 ? 6.187 -2.538 0.627 1.00 69.19 208 THR A CA 1
ATOM 1656 C C . THR A 1 208 ? 5.421 -1.639 1.595 1.00 69.19 208 THR A C 1
ATOM 1658 O O . THR A 1 208 ? 4.441 -2.060 2.222 1.00 69.19 208 THR A O 1
ATOM 1661 N N . ASN A 1 209 ? 5.862 -0.388 1.727 1.00 79.19 209 ASN A N 1
ATOM 1662 C CA . ASN A 1 209 ? 5.275 0.579 2.660 1.00 79.19 209 ASN A CA 1
ATOM 1663 C C . ASN A 1 209 ? 3.781 0.780 2.426 1.00 79.19 209 ASN A C 1
ATOM 1665 O O . ASN A 1 209 ? 3.044 0.947 3.395 1.00 79.19 209 ASN A O 1
ATOM 1669 N N . ALA A 1 210 ? 3.307 0.650 1.185 1.00 88.31 210 ALA A N 1
ATOM 1670 C CA . ALA A 1 210 ? 1.884 0.712 0.890 1.00 88.31 210 ALA A CA 1
ATOM 1671 C C . ALA A 1 210 ? 1.061 -0.391 1.577 1.00 88.31 210 ALA A C 1
ATOM 1673 O O . ALA A 1 210 ? -0.036 -0.109 2.048 1.00 88.31 210 ALA A O 1
ATOM 1674 N N . ILE A 1 211 ? 1.567 -1.626 1.711 1.00 89.06 211 ILE A N 1
ATOM 1675 C CA . ILE A 1 211 ? 0.827 -2.707 2.391 1.00 89.06 211 ILE A CA 1
ATOM 1676 C C . ILE A 1 211 ? 0.643 -2.358 3.867 1.00 89.06 211 ILE A C 1
ATOM 1678 O O . ILE A 1 211 ? -0.473 -2.395 4.388 1.00 89.06 211 ILE A O 1
ATOM 1682 N N . VAL A 1 212 ? 1.738 -1.998 4.538 1.00 87.88 212 VAL A N 1
ATOM 1683 C CA . VAL A 1 212 ? 1.737 -1.696 5.974 1.00 87.88 212 VAL A CA 1
ATOM 1684 C C . VAL A 1 212 ? 0.939 -0.427 6.258 1.00 87.88 212 VAL A C 1
ATOM 1686 O O . VAL A 1 212 ? 0.102 -0.426 7.157 1.00 87.88 212 VAL A O 1
ATOM 1689 N N . ALA A 1 213 ? 1.131 0.629 5.466 1.00 90.44 213 ALA A N 1
ATOM 1690 C CA . ALA A 1 213 ? 0.401 1.885 5.594 1.00 90.44 213 ALA A CA 1
ATOM 1691 C C . ALA A 1 213 ? -1.106 1.686 5.402 1.00 90.44 213 ALA A C 1
ATOM 1693 O O . ALA A 1 213 ? -1.913 2.190 6.185 1.00 90.44 213 ALA A O 1
ATOM 1694 N N . THR A 1 214 ? -1.498 0.891 4.405 1.00 92.75 214 THR A N 1
ATOM 1695 C CA . THR A 1 214 ? -2.902 0.567 4.173 1.00 92.75 214 THR A CA 1
ATOM 1696 C C . THR A 1 214 ? -3.482 -0.251 5.317 1.00 92.75 214 THR A C 1
ATOM 1698 O O . THR A 1 214 ? -4.574 0.062 5.793 1.00 92.75 214 THR A O 1
ATOM 1701 N N . LEU A 1 215 ? -2.762 -1.263 5.814 1.00 89.25 215 LEU A N 1
ATOM 1702 C CA . LEU A 1 215 ? -3.185 -2.021 6.993 1.00 89.25 215 LEU A CA 1
ATOM 1703 C C . LEU A 1 215 ? -3.363 -1.101 8.203 1.00 89.25 215 LEU A C 1
ATOM 1705 O O . LEU A 1 215 ? -4.407 -1.160 8.843 1.00 89.25 215 LEU A O 1
ATOM 1709 N N . LEU A 1 216 ? -2.404 -0.216 8.481 1.00 89.19 216 LEU A N 1
ATOM 1710 C CA . LEU A 1 216 ? -2.485 0.751 9.577 1.00 89.19 216 LEU A CA 1
ATOM 1711 C C . LEU A 1 216 ? -3.694 1.674 9.430 1.00 89.19 216 LEU A C 1
ATOM 1713 O O . LEU A 1 216 ? -4.470 1.803 10.374 1.00 89.19 216 LEU A O 1
ATOM 1717 N N . GLY A 1 217 ? -3.916 2.253 8.247 1.00 88.44 217 GLY A N 1
ATOM 1718 C CA . GLY A 1 217 ? -5.081 3.099 7.990 1.00 88.44 217 GLY A CA 1
ATOM 1719 C C . GLY A 1 217 ? -6.394 2.360 8.260 1.00 88.44 217 GLY A C 1
ATOM 1720 O O . GLY A 1 217 ? -7.286 2.887 8.927 1.00 88.44 217 GLY A O 1
ATOM 1721 N N . ARG A 1 218 ? -6.490 1.097 7.829 1.00 89.50 218 ARG A N 1
ATOM 1722 C CA . ARG A 1 218 ? -7.664 0.249 8.075 1.00 89.50 218 ARG A CA 1
ATOM 1723 C C . ARG A 1 218 ? -7.816 -0.156 9.545 1.00 89.50 218 ARG A C 1
ATOM 1725 O O . ARG A 1 218 ? -8.943 -0.165 10.033 1.00 89.50 218 ARG A O 1
ATOM 1732 N N . ILE A 1 219 ? -6.720 -0.437 10.254 1.00 84.12 219 ILE A N 1
ATOM 1733 C CA . ILE A 1 219 ? -6.705 -0.767 11.693 1.00 84.12 219 ILE A CA 1
ATOM 1734 C C . ILE A 1 219 ? -7.194 0.420 12.532 1.00 84.12 219 ILE A C 1
ATOM 1736 O O . ILE A 1 219 ? -7.983 0.249 13.456 1.00 84.12 219 ILE A O 1
ATOM 1740 N N . ILE A 1 220 ? -6.754 1.625 12.172 1.00 84.00 220 ILE A N 1
ATOM 1741 C CA . ILE A 1 220 ? -7.124 2.905 12.795 1.00 84.00 220 ILE A CA 1
ATOM 1742 C C . ILE A 1 220 ? -8.588 3.283 12.485 1.00 84.00 220 ILE A C 1
ATOM 1744 O O . ILE A 1 220 ? -9.161 4.161 13.130 1.00 84.00 220 ILE A O 1
ATOM 1748 N N . GLY A 1 221 ? -9.222 2.594 11.531 1.00 79.81 221 GLY A N 1
ATOM 1749 C CA . GLY A 1 221 ? -10.631 2.769 11.186 1.00 79.81 221 GLY A CA 1
ATOM 1750 C C . GLY A 1 221 ? -10.890 3.777 10.066 1.00 79.81 221 GLY A C 1
ATOM 1751 O O . GLY A 1 221 ? -12.041 4.158 9.857 1.00 79.81 221 GLY A O 1
ATOM 1752 N N . MET A 1 222 ? -9.863 4.196 9.318 1.00 83.81 222 MET A N 1
ATOM 1753 C CA . MET A 1 222 ? -10.059 5.019 8.122 1.00 83.81 222 MET A CA 1
ATOM 1754 C C . MET A 1 222 ? -10.881 4.256 7.078 1.00 83.81 222 MET A C 1
ATOM 1756 O O . MET A 1 222 ? -10.772 3.032 6.932 1.00 83.81 222 MET A O 1
ATOM 1760 N N . ASP A 1 223 ? -11.728 4.969 6.337 1.00 84.81 223 ASP A N 1
ATOM 1761 C CA . ASP A 1 223 ? -12.492 4.367 5.252 1.00 84.81 223 ASP A CA 1
ATOM 1762 C C . ASP A 1 223 ? -11.586 3.909 4.098 1.00 84.81 223 ASP A C 1
ATOM 1764 O O . ASP A 1 223 ? -10.450 4.353 3.937 1.00 84.81 223 ASP A O 1
ATOM 1768 N N . LYS A 1 224 ? -12.115 2.983 3.294 1.00 87.00 224 LYS A N 1
ATOM 1769 C CA . LYS A 1 224 ? -11.385 2.301 2.220 1.00 87.00 224 LYS A CA 1
ATOM 1770 C C . LYS A 1 224 ? -10.739 3.290 1.238 1.00 87.00 224 LYS A C 1
ATOM 1772 O O . LYS A 1 224 ? -9.577 3.118 0.876 1.00 87.00 224 LYS A O 1
ATOM 1777 N N . TRP A 1 225 ? -11.470 4.328 0.842 1.00 88.38 225 TRP A N 1
ATOM 1778 C CA . TRP A 1 225 ? -11.014 5.281 -0.165 1.00 88.38 225 TRP A CA 1
ATOM 1779 C C . TRP A 1 225 ? -10.053 6.312 0.418 1.00 88.38 225 TRP A C 1
ATOM 1781 O O . TRP A 1 225 ? -9.025 6.569 -0.199 1.00 88.38 225 TRP A O 1
ATOM 1791 N N . SER A 1 226 ? -10.302 6.824 1.625 1.00 87.88 226 SER A N 1
ATOM 1792 C CA . SER A 1 226 ? -9.357 7.723 2.298 1.00 87.88 226 SER A CA 1
ATOM 1793 C C . SER A 1 226 ? -8.025 7.038 2.583 1.00 87.88 226 SER A C 1
ATOM 1795 O O . SER A 1 226 ? -6.982 7.657 2.398 1.00 87.88 226 SER A O 1
ATOM 1797 N N . THR A 1 227 ? -8.024 5.759 2.985 1.00 91.69 227 THR A N 1
ATOM 1798 C CA . THR A 1 227 ? -6.771 5.003 3.140 1.00 91.69 227 THR A CA 1
ATOM 1799 C C . THR A 1 227 ? -6.040 4.871 1.808 1.00 91.69 227 THR A C 1
ATOM 1801 O O . THR A 1 227 ? -4.854 5.184 1.736 1.00 91.69 227 THR A O 1
ATOM 1804 N N . PHE A 1 228 ? -6.739 4.452 0.749 1.00 92.88 228 PHE A N 1
ATOM 1805 C CA . PHE A 1 228 ? -6.134 4.303 -0.573 1.00 92.88 228 PHE A CA 1
ATOM 1806 C C . PHE A 1 228 ? -5.541 5.624 -1.084 1.00 92.88 228 PHE A C 1
ATOM 1808 O O . PHE A 1 228 ? -4.399 5.646 -1.535 1.00 92.88 228 PHE A O 1
ATOM 1815 N N . ILE A 1 229 ? -6.275 6.733 -0.957 1.00 92.88 229 ILE A N 1
ATOM 1816 C CA . ILE A 1 229 ? -5.830 8.065 -1.386 1.00 92.88 229 ILE A CA 1
ATOM 1817 C C . ILE A 1 229 ? -4.622 8.528 -0.567 1.00 92.88 229 ILE A C 1
ATOM 1819 O O . ILE A 1 229 ? -3.642 8.979 -1.153 1.00 92.88 229 ILE A O 1
ATOM 1823 N N . ALA A 1 230 ? -4.643 8.378 0.761 1.00 91.62 230 ALA A N 1
ATOM 1824 C CA . ALA A 1 230 ? -3.510 8.745 1.615 1.00 91.62 230 ALA A CA 1
ATOM 1825 C C . ALA A 1 230 ? -2.230 7.997 1.212 1.00 91.62 230 ALA A C 1
ATOM 1827 O O . ALA A 1 230 ? -1.171 8.602 1.055 1.00 91.62 230 ALA A O 1
ATOM 1828 N N . VAL A 1 231 ? -2.338 6.687 0.985 1.00 92.62 231 VAL A N 1
ATOM 1829 C CA . VAL A 1 231 ? -1.207 5.855 0.556 1.00 92.62 231 VAL A CA 1
ATOM 1830 C C . VAL A 1 231 ? -0.761 6.217 -0.858 1.00 92.62 231 VAL A C 1
ATOM 1832 O O . VAL A 1 231 ? 0.434 6.302 -1.103 1.00 92.62 231 VAL A O 1
ATOM 1835 N N . SER A 1 232 ? -1.689 6.520 -1.766 1.00 92.88 232 SER A N 1
ATOM 1836 C CA . SER A 1 232 ? -1.363 6.972 -3.126 1.00 92.88 232 SER A CA 1
ATOM 1837 C C . SER A 1 232 ? -0.570 8.281 -3.113 1.00 92.88 232 SER A C 1
ATOM 1839 O O . SER A 1 232 ? 0.448 8.393 -3.790 1.00 92.88 232 SER A O 1
ATOM 1841 N N . ILE A 1 233 ? -0.996 9.259 -2.305 1.00 91.75 233 ILE A N 1
ATOM 1842 C CA . ILE A 1 233 ? -0.298 10.542 -2.146 1.00 91.75 233 ILE A CA 1
ATOM 1843 C C . ILE A 1 233 ? 1.080 10.323 -1.523 1.00 91.75 233 ILE A C 1
ATOM 1845 O O . ILE A 1 233 ? 2.063 10.877 -2.003 1.00 91.75 233 ILE A O 1
ATOM 1849 N N . GLY A 1 234 ? 1.165 9.518 -0.464 1.00 88.88 234 GLY A N 1
ATOM 1850 C CA . GLY A 1 234 ? 2.428 9.265 0.222 1.00 88.88 234 GLY A CA 1
ATOM 1851 C C . GLY A 1 234 ? 3.423 8.463 -0.620 1.00 88.88 234 GLY A C 1
ATOM 1852 O O . GLY A 1 234 ? 4.618 8.748 -0.569 1.00 88.88 234 GLY A O 1
ATOM 1853 N N . ALA A 1 235 ? 2.939 7.514 -1.426 1.00 88.62 235 ALA A N 1
ATOM 1854 C CA . ALA A 1 235 ? 3.739 6.786 -2.407 1.00 88.62 235 ALA A CA 1
ATOM 1855 C C . ALA A 1 235 ? 4.228 7.723 -3.510 1.00 88.62 235 ALA A C 1
ATOM 1857 O O . ALA A 1 235 ? 5.400 7.672 -3.856 1.00 88.62 235 ALA A O 1
ATOM 1858 N N . PHE A 1 236 ? 3.366 8.625 -3.991 1.00 88.06 236 PHE A N 1
ATOM 1859 C CA . PHE A 1 236 ? 3.759 9.610 -4.989 1.00 88.06 236 PHE A CA 1
ATOM 1860 C C . PHE A 1 236 ? 4.808 10.594 -4.454 1.00 88.06 236 PHE A C 1
ATOM 1862 O O . PHE A 1 236 ? 5.775 10.903 -5.132 1.00 88.06 236 PHE A O 1
ATOM 1869 N N . ALA A 1 237 ? 4.627 11.076 -3.224 1.00 86.06 237 ALA A N 1
ATOM 1870 C CA . ALA A 1 237 ? 5.542 12.019 -2.586 1.00 86.06 237 ALA A CA 1
ATOM 1871 C C . ALA A 1 237 ? 6.877 11.386 -2.156 1.00 86.06 237 ALA A C 1
ATOM 1873 O O . ALA A 1 237 ? 7.843 12.109 -1.928 1.00 86.06 237 ALA A O 1
ATOM 1874 N N . GLY A 1 238 ? 6.915 10.063 -1.977 1.00 78.38 238 GLY A N 1
ATOM 1875 C CA . GLY A 1 238 ? 8.101 9.327 -1.536 1.00 78.38 238 GLY A CA 1
ATOM 1876 C C . GLY A 1 238 ? 8.816 8.542 -2.631 1.00 78.38 238 GLY A C 1
ATOM 1877 O O . GLY A 1 238 ? 9.717 7.769 -2.292 1.00 78.38 238 GLY A O 1
ATOM 1878 N N . ALA A 1 239 ? 8.375 8.667 -3.881 1.00 74.31 239 ALA A N 1
ATOM 1879 C CA . ALA A 1 239 ? 8.995 8.077 -5.060 1.00 74.31 239 ALA A CA 1
ATOM 1880 C C . ALA A 1 239 ? 9.761 9.157 -5.829 1.00 74.31 239 ALA A C 1
ATOM 1882 O O . ALA A 1 239 ? 10.878 8.835 -6.286 1.00 74.31 239 ALA A O 1
#

Radius of gyration: 20.9 Å; Cα contacts (8 Å, |Δi|>4): 193; chains: 1; bounding box: 61×44×50 Å

Sequence (239 aa):
MSVKDVSAALQSVGLLPFHAEPNVAYFWWPLGRILFWTALGFCAGYFSQPADVRKRQIEWLKRTTVNGIRDSQHIKFWIGLAKFFTPFAIAAGAACLMWQFLAPQKAGALYGVMLAYLLTPIGRLIILGAPAAGLGFWEIIMAIMLVDLLCSIFVVWNFDLILGIPWLGDKLRKAIQTAHDFLFQWKWLQRLTFVGIILFTTIPISGTNAIVATLLGRIIGMDKWSTFIAVSIGAFAGA

pLDDT: mean 70.78, std 17.88, range [34.62, 93.12]